Protein AF-A0A821I1P0-F1 (afdb_monomer_lite)

InterPro domains:
  IPR012937 Terminal nucleotidyltransferase [PF07984] (29-230)
  IPR012937 Terminal nucleotidyltransferase [PTHR12974] (12-230)
  IPR012937 Terminal nucleotidyltransferase [SM01153] (29-230)

Structure (mmCIF, N/CA/C/O backbone):
data_AF-A0A821I1P0-F1
#
_entry.id   AF-A0A821I1P0-F1
#
loop_
_atom_site.group_PDB
_atom_site.id
_atom_site.type_symbol
_atom_site.label_atom_id
_atom_site.label_alt_id
_atom_site.label_comp_id
_atom_site.label_asym_id
_atom_site.label_entity_id
_atom_site.label_seq_id
_atom_site.pdbx_PDB_ins_code
_atom_site.Cartn_x
_atom_site.Cartn_y
_atom_site.Cartn_z
_atom_site.occupancy
_atom_site.B_iso_or_equiv
_atom_site.auth_seq_id
_atom_site.auth_comp_id
_atom_site.auth_asym_id
_atom_site.auth_atom_id
_atom_site.pdbx_PDB_model_num
ATOM 1 N N . MET A 1 1 ? -4.557 2.131 -31.359 1.00 27.64 1 MET A N 1
ATOM 2 C CA . MET A 1 1 ? -4.931 3.009 -32.493 1.00 27.64 1 MET A CA 1
ATOM 3 C C . MET A 1 1 ? -6.337 2.607 -32.897 1.00 27.64 1 MET A C 1
ATOM 5 O O . MET A 1 1 ? -6.562 1.423 -33.028 1.00 27.64 1 MET A O 1
ATOM 9 N N . HIS A 1 2 ? -7.346 3.451 -33.007 1.00 29.16 2 HIS A N 1
ATOM 10 C CA . HIS A 1 2 ? -7.395 4.856 -33.375 1.00 29.16 2 HIS A CA 1
ATOM 11 C C . HIS A 1 2 ? -8.550 5.490 -32.576 1.00 29.16 2 HIS A C 1
ATOM 13 O O . HIS A 1 2 ? -9.516 4.813 -32.234 1.00 29.16 2 HIS A O 1
ATOM 19 N N . VAL A 1 3 ? -8.365 6.720 -32.102 1.00 30.22 3 VAL A N 1
ATOM 20 C CA . VAL A 1 3 ? -9.106 7.913 -32.550 1.00 30.22 3 VAL A CA 1
ATOM 21 C C . VAL A 1 3 ? -10.549 7.616 -32.941 1.00 30.22 3 VAL A C 1
ATOM 23 O O . VAL A 1 3 ? -10.807 6.940 -33.934 1.00 30.22 3 VAL A O 1
ATOM 26 N N . SER A 1 4 ? -11.485 8.256 -32.255 1.00 27.41 4 SER A N 1
ATOM 27 C CA . SER A 1 4 ? -12.737 8.618 -32.908 1.00 27.41 4 SER A CA 1
ATOM 28 C C . SER A 1 4 ? -13.051 10.079 -32.638 1.00 27.41 4 SER A C 1
ATOM 30 O O . SER A 1 4 ? -13.340 10.503 -31.524 1.00 27.41 4 SER A O 1
ATOM 32 N N . ASN A 1 5 ? -12.928 10.828 -33.729 1.00 26.11 5 ASN A N 1
ATOM 33 C CA . ASN A 1 5 ? -13.590 12.090 -33.971 1.00 26.11 5 ASN A CA 1
ATOM 34 C C . ASN A 1 5 ? -15.086 11.788 -34.139 1.00 26.11 5 ASN A C 1
ATOM 36 O O . ASN A 1 5 ? -15.443 10.817 -34.812 1.00 26.11 5 ASN A O 1
ATOM 40 N N . SER A 1 6 ? -15.949 12.587 -33.528 1.00 34.03 6 SER A N 1
ATOM 41 C CA . SER A 1 6 ? -17.394 12.473 -33.679 1.00 34.03 6 SER A CA 1
ATOM 42 C C . SER A 1 6 ? -17.884 13.418 -34.772 1.00 34.03 6 SER A C 1
ATOM 44 O O . SER A 1 6 ? -17.736 14.633 -34.676 1.00 34.03 6 SER A O 1
ATOM 46 N N . SER A 1 7 ? -18.555 12.866 -35.779 1.00 27.97 7 SER A N 1
ATOM 47 C CA . SER A 1 7 ? -19.621 13.581 -36.475 1.00 27.97 7 SER A CA 1
ATOM 48 C C . SER A 1 7 ? -20.661 12.605 -37.025 1.00 27.97 7 SER A C 1
ATOM 50 O O . SER A 1 7 ? -20.381 11.608 -37.681 1.00 27.97 7 SER A O 1
ATOM 52 N N . SER A 1 8 ? -21.881 12.917 -36.614 1.00 33.00 8 SER A N 1
ATOM 53 C CA . SER A 1 8 ? -23.174 12.269 -36.781 1.00 33.00 8 SER A CA 1
ATOM 54 C C . SER A 1 8 ? -23.736 12.308 -38.198 1.00 33.00 8 SER A C 1
ATOM 56 O O . SER A 1 8 ? -23.466 13.266 -38.917 1.00 33.00 8 SER A O 1
ATOM 58 N N . THR A 1 9 ? -24.632 11.356 -38.492 1.00 27.44 9 THR A N 1
ATOM 59 C CA . THR A 1 9 ? -25.944 11.438 -39.201 1.00 27.44 9 THR A CA 1
ATOM 60 C C . THR A 1 9 ? -26.193 10.092 -39.905 1.00 27.44 9 THR A C 1
ATOM 62 O O . THR A 1 9 ? -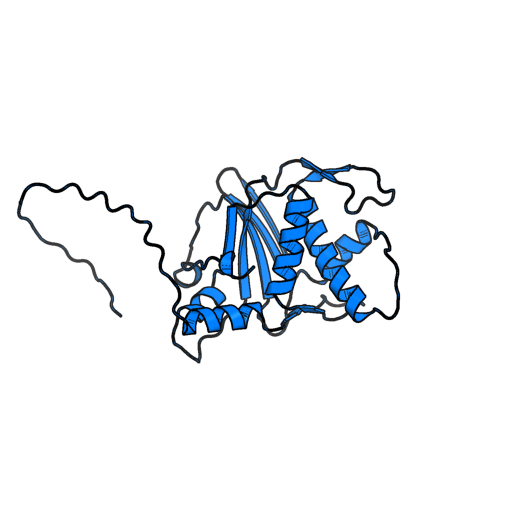25.248 9.488 -40.386 1.00 27.44 9 THR A O 1
ATOM 65 N N . SER A 1 10 ? -27.372 9.489 -40.043 1.00 28.25 10 SER A N 1
ATOM 66 C CA . SER A 1 10 ? -28.726 9.640 -39.510 1.00 28.25 10 SER A CA 1
ATOM 67 C C . SER A 1 10 ? -29.482 8.345 -39.866 1.00 28.25 10 SER A C 1
ATOM 69 O O . SER A 1 10 ? -29.233 7.766 -40.917 1.00 28.25 10 SER A O 1
ATOM 71 N N . THR A 1 11 ? -30.416 7.946 -38.995 1.00 31.50 11 THR A N 1
ATOM 72 C CA . THR A 1 11 ? -31.694 7.242 -39.270 1.00 31.50 11 THR A CA 1
ATOM 73 C C . THR A 1 11 ? -31.733 6.018 -40.203 1.00 31.50 11 THR A C 1
ATOM 75 O O . THR A 1 11 ? -31.639 6.163 -41.417 1.00 31.50 11 THR A O 1
ATOM 78 N N . ASN A 1 12 ? -32.106 4.845 -39.661 1.00 29.86 12 ASN A N 1
ATOM 79 C CA . ASN A 1 12 ? -33.409 4.213 -39.955 1.00 29.86 12 ASN A CA 1
ATOM 80 C C . ASN A 1 12 ? -33.685 2.938 -39.130 1.00 29.86 12 ASN A C 1
ATOM 82 O O . ASN A 1 12 ? -32.786 2.186 -38.768 1.00 29.86 12 ASN A O 1
ATOM 86 N N . ASN A 1 13 ? -34.973 2.758 -38.831 1.00 33.38 13 ASN A N 1
ATOM 87 C CA . ASN A 1 13 ? -35.599 1.787 -37.931 1.00 33.38 13 ASN A CA 1
ATOM 88 C C . ASN A 1 13 ? -35.464 0.324 -38.381 1.00 33.38 13 ASN A C 1
ATOM 90 O O . ASN A 1 13 ? -35.886 0.035 -39.495 1.00 33.38 13 ASN A O 1
ATOM 94 N N . ILE A 1 14 ? -35.080 -0.590 -37.473 1.00 29.44 14 ILE A N 1
ATOM 95 C CA . ILE A 1 14 ? -35.633 -1.958 -37.382 1.00 29.44 14 ILE A CA 1
ATOM 96 C C . ILE A 1 14 ? -35.720 -2.383 -35.905 1.00 29.44 14 ILE A C 1
ATOM 98 O O . ILE A 1 14 ? -34.827 -2.158 -35.093 1.00 29.44 14 ILE A O 1
ATOM 102 N N . THR A 1 15 ? -36.866 -2.969 -35.599 1.00 26.78 15 THR A N 1
ATOM 103 C CA . THR A 1 15 ? -37.416 -3.468 -34.344 1.00 26.78 15 THR A CA 1
ATOM 104 C C . THR A 1 15 ? -36.546 -4.510 -33.621 1.00 26.78 15 THR A C 1
ATOM 106 O O . THR A 1 15 ? -36.017 -5.429 -34.236 1.00 26.78 15 THR A O 1
ATOM 109 N N . THR A 1 16 ? -36.553 -4.421 -32.283 1.00 33.03 16 THR A N 1
ATOM 110 C CA . THR A 1 16 ? -36.402 -5.515 -31.295 1.00 33.03 16 THR A CA 1
ATOM 111 C C . THR A 1 16 ? -35.161 -6.413 -31.356 1.00 33.03 16 THR A C 1
ATOM 113 O O . THR A 1 16 ? -35.176 -7.452 -31.997 1.00 33.03 16 THR A O 1
ATOM 116 N N . THR A 1 17 ? -34.199 -6.123 -30.474 1.00 27.45 17 THR A N 1
ATOM 117 C CA . THR A 1 17 ? -33.854 -7.010 -29.341 1.00 27.45 17 THR A CA 1
ATOM 118 C C . THR A 1 17 ? -33.213 -6.164 -28.242 1.00 27.45 17 THR A C 1
ATOM 120 O O . THR A 1 17 ? -32.156 -5.571 -28.448 1.00 27.45 17 THR A O 1
ATOM 123 N N . ASN A 1 18 ? -33.865 -6.096 -27.079 1.00 36.25 18 ASN A N 1
ATOM 124 C CA . ASN A 1 18 ? -33.297 -5.546 -25.850 1.00 36.25 18 ASN A CA 1
ATOM 125 C C . ASN A 1 18 ? -32.091 -6.395 -25.429 1.00 36.25 18 ASN A C 1
ATOM 127 O O . ASN A 1 18 ? -32.252 -7.377 -24.710 1.00 36.25 18 ASN A O 1
ATOM 131 N N . ASN A 1 19 ? -30.889 -6.001 -25.838 1.00 32.88 19 ASN A N 1
ATOM 132 C CA . ASN A 1 19 ? -29.672 -6.451 -25.183 1.00 32.88 19 ASN A CA 1
ATOM 133 C C . ASN A 1 19 ? -29.239 -5.354 -24.215 1.00 32.88 19 ASN A C 1
ATOM 135 O O . ASN A 1 19 ? -28.594 -4.380 -24.595 1.00 32.88 19 ASN A O 1
ATOM 139 N N . ASN A 1 20 ? -29.626 -5.535 -22.951 1.00 35.78 20 ASN A N 1
ATOM 140 C CA . ASN A 1 20 ? -28.964 -4.923 -21.808 1.00 35.78 20 ASN A CA 1
ATOM 141 C C . ASN A 1 20 ? -27.473 -5.270 -21.890 1.00 35.78 20 ASN A C 1
ATOM 143 O O . ASN A 1 20 ? -27.052 -6.341 -21.450 1.00 35.78 20 ASN A O 1
ATOM 147 N N . ILE A 1 21 ? -26.670 -4.384 -22.479 1.00 39.66 21 ILE A N 1
ATOM 148 C CA . ILE A 1 21 ? -25.218 -4.485 -22.404 1.00 39.66 21 ILE A CA 1
ATOM 149 C C . ILE A 1 21 ? -24.851 -4.098 -20.972 1.00 39.66 21 ILE A C 1
ATOM 151 O O . ILE A 1 21 ? -24.674 -2.929 -20.635 1.00 39.66 21 ILE A O 1
ATOM 155 N N . ASN A 1 22 ? -24.794 -5.106 -20.104 1.00 37.81 22 ASN A N 1
ATOM 156 C CA . ASN A 1 22 ? -24.128 -5.010 -18.815 1.00 37.81 22 ASN A CA 1
ATOM 157 C C . ASN A 1 22 ? -22.653 -4.673 -19.086 1.00 37.81 22 ASN A C 1
ATOM 159 O O . ASN A 1 22 ? -21.840 -5.558 -19.347 1.00 37.81 22 ASN A O 1
ATOM 163 N N . ASN A 1 23 ? -22.325 -3.380 -19.052 1.00 44.72 23 ASN A N 1
ATOM 164 C CA . ASN A 1 23 ? -20.993 -2.812 -19.273 1.00 44.72 23 ASN A CA 1
ATOM 165 C C . ASN A 1 23 ? -20.036 -3.123 -18.109 1.00 44.72 23 ASN A C 1
ATOM 167 O O . ASN A 1 23 ? -19.563 -2.225 -17.419 1.00 44.72 23 ASN A O 1
ATOM 171 N N . ASN A 1 24 ? -19.754 -4.404 -17.876 1.00 53.41 24 ASN A N 1
ATOM 172 C CA . ASN A 1 24 ? -18.772 -4.855 -16.893 1.00 53.41 24 ASN A CA 1
ATOM 173 C C . ASN A 1 24 ? -17.872 -5.951 -17.487 1.00 53.41 24 ASN A C 1
ATOM 175 O O . ASN A 1 24 ? -17.640 -7.002 -16.887 1.00 53.41 24 ASN A O 1
ATOM 179 N N . THR A 1 25 ? -17.382 -5.729 -18.708 1.00 61.66 25 THR A N 1
ATOM 180 C CA . THR A 1 25 ? -16.405 -6.613 -19.351 1.00 61.66 25 THR A CA 1
ATOM 181 C C . THR A 1 25 ? -15.069 -6.525 -18.623 1.00 61.66 25 THR A C 1
ATOM 183 O O . THR A 1 25 ? -14.269 -5.619 -18.847 1.00 61.66 25 THR A O 1
ATOM 186 N N . LYS A 1 26 ? -14.833 -7.492 -17.734 1.00 76.25 26 LYS A N 1
ATOM 187 C CA . LYS A 1 26 ? -13.510 -7.780 -17.180 1.00 76.25 26 LYS A CA 1
ATOM 188 C C . LYS A 1 26 ? -12.603 -8.247 -18.320 1.00 76.25 26 LYS A C 1
ATOM 190 O O . LYS A 1 26 ? -12.960 -9.171 -19.046 1.00 76.25 26 LYS A O 1
ATOM 195 N N . VAL A 1 27 ? -11.443 -7.616 -18.460 1.00 86.81 27 VAL A N 1
ATOM 196 C CA . VAL A 1 27 ? -10.393 -8.034 -19.397 1.00 86.81 27 VAL A CA 1
ATOM 197 C C . VAL A 1 27 ? -9.315 -8.761 -18.603 1.00 86.81 27 VAL A C 1
ATOM 199 O O . VAL A 1 27 ? -8.930 -8.314 -17.522 1.00 86.81 27 VAL A O 1
ATOM 202 N N . TYR A 1 28 ? -8.858 -9.896 -19.121 1.00 93.31 28 TYR A N 1
ATOM 203 C CA . TYR A 1 28 ? -7.796 -10.686 -18.506 1.00 93.31 28 TYR A CA 1
ATOM 204 C C . TYR A 1 28 ? -6.440 -10.266 -19.065 1.00 93.31 28 TYR A C 1
ATOM 206 O O . TYR A 1 28 ? -6.319 -9.986 -20.258 1.00 93.31 28 TYR A O 1
ATOM 214 N N . LEU A 1 29 ? -5.425 -10.238 -18.201 1.00 96.06 29 LEU A N 1
ATOM 215 C CA . LEU A 1 29 ? -4.051 -10.009 -18.629 1.00 96.06 29 LEU A CA 1
ATOM 216 C C . LEU A 1 29 ? -3.550 -11.187 -19.468 1.00 96.06 29 LEU A C 1
ATOM 218 O O . LEU A 1 29 ? -3.850 -12.346 -19.172 1.00 96.06 29 LEU A O 1
ATOM 222 N N . THR A 1 30 ? -2.740 -10.896 -20.482 1.00 96.62 30 THR A N 1
ATOM 223 C CA . THR A 1 30 ? -1.958 -11.929 -21.175 1.00 96.62 30 THR A CA 1
ATOM 224 C C . THR A 1 30 ? -0.855 -12.475 -20.260 1.00 96.62 30 THR A C 1
ATOM 226 O O . THR A 1 30 ? -0.574 -11.910 -19.198 1.00 96.62 30 THR A O 1
ATOM 229 N N . CYS A 1 31 ? -0.182 -13.557 -20.665 1.00 96.31 31 CYS A N 1
ATOM 230 C CA . CYS A 1 31 ? 0.979 -14.069 -19.929 1.00 96.31 31 CYS A CA 1
ATOM 231 C C . CYS A 1 31 ? 2.072 -12.998 -19.779 1.00 96.31 31 CYS A C 1
ATOM 233 O O . CYS A 1 31 ? 2.523 -12.752 -18.668 1.00 96.31 31 CYS A O 1
ATOM 235 N N . GLU A 1 32 ? 2.409 -12.289 -20.861 1.00 96.38 32 GLU A N 1
ATOM 236 C CA . GLU A 1 32 ? 3.424 -11.225 -20.841 1.00 96.38 32 GLU A CA 1
ATOM 237 C C . GLU A 1 32 ? 3.053 -10.089 -19.874 1.00 96.38 32 GLU A C 1
ATOM 239 O O . GLU A 1 32 ? 3.876 -9.645 -19.074 1.00 96.38 32 GLU A O 1
ATOM 244 N N . GLN A 1 33 ? 1.795 -9.642 -19.895 1.00 97.19 33 GLN A N 1
ATOM 245 C CA . GLN A 1 33 ? 1.313 -8.613 -18.970 1.00 97.19 33 GLN A CA 1
ATOM 246 C C . GLN A 1 33 ? 1.314 -9.126 -17.522 1.00 97.19 33 GLN A C 1
ATOM 248 O O . GLN A 1 33 ? 1.672 -8.403 -16.594 1.00 97.19 33 GLN A O 1
ATOM 253 N N . THR A 1 34 ? 0.966 -10.396 -17.311 1.00 97.69 34 THR A N 1
ATOM 254 C CA . THR A 1 34 ? 1.040 -11.023 -15.986 1.00 97.69 34 THR A CA 1
ATOM 255 C C . THR A 1 34 ? 2.482 -11.065 -15.480 1.00 97.69 34 THR A C 1
ATOM 257 O O . THR A 1 34 ? 2.720 -10.788 -14.307 1.00 97.69 34 THR A O 1
ATOM 260 N N . ASP A 1 35 ? 3.455 -11.340 -16.345 1.00 96.88 35 ASP A N 1
ATOM 261 C CA . ASP A 1 35 ? 4.870 -11.360 -15.975 1.00 96.88 35 ASP A CA 1
ATOM 262 C C . ASP A 1 35 ? 5.411 -9.955 -15.682 1.00 96.88 35 ASP A C 1
ATOM 264 O O . ASP A 1 35 ? 6.138 -9.781 -14.702 1.00 96.88 35 ASP A O 1
ATOM 268 N N . LYS A 1 36 ? 4.979 -8.925 -16.426 1.00 97.44 36 LYS A N 1
ATOM 269 C CA . LYS A 1 36 ? 5.241 -7.515 -16.074 1.00 97.44 36 LYS A CA 1
ATOM 270 C C . LYS A 1 36 ? 4.678 -7.168 -14.695 1.00 97.44 36 LYS A C 1
ATOM 272 O O . LYS A 1 36 ? 5.369 -6.554 -13.887 1.00 97.44 36 LYS A O 1
ATOM 277 N N . LEU A 1 37 ? 3.452 -7.594 -14.392 1.00 98.19 37 LEU A N 1
ATOM 278 C CA . LEU A 1 37 ? 2.843 -7.365 -13.082 1.00 98.19 37 LEU A CA 1
ATOM 279 C C . LEU A 1 37 ? 3.608 -8.082 -11.961 1.00 98.19 37 LEU A C 1
ATOM 281 O O . LEU A 1 37 ? 3.879 -7.485 -10.919 1.00 98.19 37 LEU A O 1
ATOM 285 N N . ARG A 1 38 ? 4.001 -9.344 -12.178 1.00 98.12 38 ARG A N 1
ATOM 286 C CA . ARG A 1 38 ? 4.851 -10.085 -11.235 1.00 98.12 38 ARG A CA 1
ATOM 287 C C . ARG A 1 38 ? 6.183 -9.382 -11.024 1.00 98.12 38 ARG A C 1
ATOM 289 O O . ARG A 1 38 ? 6.585 -9.236 -9.879 1.00 98.12 38 ARG A O 1
ATOM 296 N N . HIS A 1 39 ? 6.813 -8.876 -12.084 1.00 96.69 39 HIS A N 1
ATOM 297 C CA . HIS A 1 39 ? 8.063 -8.125 -11.980 1.00 96.69 39 HIS A CA 1
ATOM 298 C C . HIS A 1 39 ? 7.939 -6.921 -11.036 1.00 96.69 39 HIS A C 1
ATOM 300 O O . HIS A 1 39 ? 8.806 -6.734 -10.188 1.00 96.69 39 HIS A O 1
ATOM 306 N N . ILE A 1 40 ? 6.854 -6.143 -11.127 1.00 97.56 40 ILE A N 1
ATOM 307 C CA . ILE A 1 40 ? 6.613 -5.008 -10.217 1.00 97.56 40 ILE A CA 1
ATOM 308 C C . ILE A 1 40 ? 6.475 -5.483 -8.766 1.00 97.56 40 ILE A C 1
ATOM 310 O O . ILE A 1 40 ? 7.025 -4.864 -7.860 1.00 97.56 40 ILE A O 1
ATOM 314 N N . LEU A 1 41 ? 5.734 -6.570 -8.538 1.00 98.44 41 LEU A N 1
ATOM 315 C CA . LEU A 1 41 ? 5.402 -7.045 -7.193 1.00 98.44 41 LEU A CA 1
ATOM 316 C C . LEU A 1 41 ? 6.539 -7.830 -6.517 1.00 98.44 41 LEU A C 1
ATOM 318 O O . LEU A 1 41 ? 6.629 -7.820 -5.291 1.00 98.44 41 LEU A O 1
ATOM 322 N N . ASP A 1 42 ? 7.381 -8.509 -7.297 1.00 98.19 42 ASP A N 1
ATOM 323 C CA . ASP A 1 42 ? 8.428 -9.419 -6.811 1.00 98.19 42 ASP A CA 1
ATOM 324 C C . ASP A 1 42 ? 9.819 -8.783 -6.785 1.00 98.19 42 ASP A C 1
ATOM 326 O O . ASP A 1 42 ? 10.733 -9.305 -6.145 1.00 98.19 42 ASP A O 1
ATOM 330 N N . ARG A 1 43 ? 10.003 -7.640 -7.452 1.00 96.44 43 ARG A N 1
ATOM 331 C CA . ARG A 1 43 ? 11.261 -6.901 -7.398 1.00 96.44 43 ARG A CA 1
ATOM 332 C C . ARG A 1 43 ? 11.378 -6.148 -6.076 1.00 96.44 43 ARG A C 1
ATOM 334 O O . ARG A 1 43 ? 10.543 -5.311 -5.747 1.00 96.44 43 ARG A O 1
ATOM 341 N N . SER A 1 44 ? 12.474 -6.391 -5.361 1.00 96.62 44 SER A N 1
ATOM 342 C CA . SER A 1 44 ? 12.826 -5.609 -4.177 1.00 96.62 44 SER A CA 1
ATOM 343 C C . SER A 1 44 ? 13.093 -4.145 -4.544 1.00 96.62 44 SER A C 1
ATOM 345 O O . SER A 1 44 ? 13.872 -3.863 -5.459 1.00 96.62 44 SER A O 1
ATOM 347 N N . ILE A 1 45 ? 12.489 -3.227 -3.792 1.00 96.75 45 ILE A N 1
ATOM 348 C CA . ILE A 1 45 ? 12.679 -1.778 -3.895 1.00 96.75 45 ILE A CA 1
ATOM 349 C C . ILE A 1 45 ? 13.219 -1.211 -2.572 1.00 96.75 45 ILE A C 1
ATOM 351 O O . ILE A 1 45 ? 12.829 -1.687 -1.502 1.00 96.75 45 ILE A O 1
ATOM 355 N N . PRO A 1 46 ? 14.118 -0.213 -2.611 1.00 97.19 46 PRO A N 1
ATOM 356 C CA . PRO A 1 46 ? 14.584 0.456 -1.406 1.00 97.19 46 PRO A CA 1
ATOM 357 C C . PRO A 1 46 ? 13.528 1.440 -0.886 1.00 97.19 46 PRO A C 1
ATOM 359 O O . PRO A 1 46 ? 13.104 2.337 -1.607 1.00 97.19 46 PRO A O 1
ATOM 362 N N . ILE A 1 47 ? 13.143 1.305 0.380 1.00 97.69 47 ILE A N 1
ATOM 363 C CA . ILE A 1 47 ? 12.373 2.296 1.128 1.00 97.69 47 ILE A CA 1
ATOM 364 C C . ILE A 1 47 ? 13.334 3.040 2.052 1.00 97.69 47 ILE A C 1
ATOM 366 O O . ILE A 1 47 ? 13.927 2.468 2.971 1.00 97.69 47 ILE A O 1
ATOM 370 N N . CYS A 1 48 ? 13.535 4.315 1.752 1.00 95.88 48 CYS A N 1
ATOM 371 C CA . CYS A 1 48 ? 14.539 5.166 2.361 1.00 95.88 48 CYS A CA 1
ATOM 372 C C . CYS A 1 48 ? 13.947 5.959 3.536 1.00 95.88 48 CYS A C 1
ATOM 374 O O . CYS A 1 48 ? 12.848 6.501 3.416 1.00 95.88 48 CYS A O 1
ATOM 376 N N . PRO A 1 49 ? 14.676 6.082 4.652 1.00 96.00 49 PRO A N 1
ATOM 377 C CA . PRO A 1 49 ? 14.304 6.975 5.738 1.00 96.00 49 PRO A CA 1
ATOM 378 C C . PRO A 1 49 ? 14.603 8.437 5.373 1.00 96.00 49 PRO A C 1
ATOM 380 O O . PRO A 1 49 ? 15.606 8.732 4.718 1.00 96.00 49 PRO A O 1
ATOM 383 N N . SER A 1 50 ? 13.771 9.359 5.854 1.00 93.38 50 SER A N 1
ATOM 384 C CA . SER A 1 50 ? 13.973 10.803 5.712 1.00 93.38 50 SER A CA 1
ATOM 385 C C . SER A 1 50 ? 15.148 11.291 6.577 1.00 93.38 50 SER A C 1
ATOM 387 O O . SER A 1 50 ? 15.179 10.994 7.774 1.00 93.38 50 SER A O 1
ATOM 389 N N . PRO A 1 51 ? 16.119 12.049 6.029 1.00 88.38 51 PRO A N 1
ATOM 390 C CA . PRO A 1 51 ? 17.202 12.634 6.816 1.00 88.38 51 PRO A CA 1
ATOM 391 C C . PRO A 1 51 ? 16.734 13.778 7.736 1.00 88.38 51 PRO A C 1
ATOM 393 O O . PRO A 1 51 ? 15.889 14.574 7.324 1.00 88.38 51 PRO A O 1
ATOM 396 N N . PRO A 1 52 ? 17.347 13.955 8.922 1.00 88.69 52 PRO A N 1
ATOM 397 C CA . PRO A 1 52 ? 18.309 13.059 9.561 1.00 88.69 52 PRO A CA 1
ATOM 398 C C . PRO A 1 52 ? 17.593 11.910 10.290 1.00 88.69 52 PRO A C 1
ATOM 400 O O . PRO A 1 52 ? 16.740 12.141 11.141 1.00 88.69 52 PRO A O 1
ATOM 403 N N . SER A 1 53 ? 17.981 10.666 10.008 1.00 88.25 53 SER A N 1
ATOM 404 C CA . SER A 1 53 ? 17.449 9.486 10.695 1.00 88.25 53 SER A CA 1
ATOM 405 C C . SER A 1 53 ? 18.538 8.438 10.908 1.00 88.25 53 SER A C 1
ATOM 407 O O . SER A 1 53 ? 19.454 8.307 10.099 1.00 88.25 53 SER A O 1
ATOM 409 N N . SER A 1 54 ? 18.443 7.701 12.016 1.00 87.12 54 SER A N 1
ATOM 410 C CA . SER A 1 54 ? 19.314 6.563 12.342 1.00 87.12 54 SER A CA 1
ATOM 411 C C . SER A 1 54 ? 18.745 5.218 11.876 1.00 87.12 54 SER A C 1
ATOM 413 O O . SER A 1 54 ? 19.363 4.171 12.088 1.00 87.12 54 SER A O 1
ATOM 415 N N . PHE A 1 55 ? 17.555 5.223 11.275 1.00 91.81 55 PHE A N 1
ATOM 416 C CA . PHE A 1 55 ? 16.962 4.032 10.686 1.00 91.81 55 PHE A CA 1
ATOM 417 C C . PHE A 1 55 ? 17.675 3.652 9.372 1.00 91.81 55 PHE A C 1
ATOM 419 O O . PHE A 1 55 ? 18.207 4.531 8.695 1.00 91.81 55 PHE A O 1
ATOM 426 N N . PRO A 1 56 ? 17.755 2.355 9.018 1.00 93.94 56 PRO A N 1
ATOM 427 C CA . PRO A 1 56 ? 18.396 1.911 7.779 1.00 93.94 56 PRO A CA 1
ATOM 428 C C . PRO A 1 56 ? 17.477 2.086 6.558 1.00 93.94 56 PRO A C 1
ATOM 430 O O . PRO A 1 56 ? 16.266 2.189 6.695 1.00 93.94 56 PRO A O 1
ATOM 433 N N . THR A 1 57 ? 18.026 2.031 5.344 1.00 95.25 57 THR A N 1
ATOM 434 C CA . THR A 1 57 ? 17.207 1.778 4.145 1.00 95.25 57 THR A CA 1
ATOM 435 C C . THR A 1 57 ? 16.681 0.344 4.176 1.00 95.25 57 THR A C 1
ATOM 437 O O . THR A 1 57 ? 17.449 -0.591 4.410 1.00 95.25 57 THR A O 1
ATOM 440 N N . LEU A 1 58 ? 15.387 0.160 3.915 1.00 96.19 58 LEU A N 1
ATOM 441 C CA . LEU A 1 58 ? 14.737 -1.151 3.884 1.00 96.19 58 LEU A CA 1
ATOM 442 C C . LEU A 1 58 ? 14.632 -1.661 2.453 1.00 96.19 58 LEU A C 1
ATOM 444 O O . LEU A 1 58 ? 14.187 -0.936 1.576 1.00 96.19 58 LEU A O 1
ATOM 448 N N . ASN A 1 59 ? 14.983 -2.921 2.215 1.00 95.81 59 ASN A N 1
ATOM 449 C CA . ASN A 1 59 ? 14.757 -3.568 0.925 1.00 95.81 59 ASN A CA 1
ATOM 450 C C . ASN A 1 59 ? 13.445 -4.350 0.989 1.00 95.81 59 ASN A C 1
ATOM 452 O O . ASN A 1 59 ? 13.385 -5.423 1.587 1.00 95.81 59 ASN A O 1
ATOM 456 N N . ILE A 1 60 ? 12.385 -3.782 0.416 1.00 96.44 60 ILE A N 1
ATOM 457 C CA . ILE A 1 60 ? 11.029 -4.318 0.507 1.00 96.44 60 ILE A CA 1
ATOM 458 C C . ILE A 1 60 ? 10.624 -4.950 -0.820 1.00 96.44 60 ILE A C 1
ATOM 460 O O . ILE A 1 60 ? 10.708 -4.323 -1.871 1.00 96.44 60 ILE A O 1
ATOM 464 N N . THR A 1 61 ? 10.117 -6.181 -0.764 1.00 97.94 61 THR A N 1
ATOM 465 C CA . THR A 1 61 ? 9.393 -6.793 -1.888 1.00 97.94 61 THR A CA 1
ATOM 466 C C . THR A 1 61 ? 7.908 -6.437 -1.770 1.00 97.94 61 THR A C 1
ATOM 468 O O . THR A 1 61 ? 7.281 -6.885 -0.801 1.00 97.94 61 THR A O 1
ATOM 471 N N . PRO A 1 62 ? 7.315 -5.669 -2.710 1.00 98.44 62 PRO A N 1
ATOM 472 C CA . PRO A 1 62 ? 5.939 -5.188 -2.584 1.00 98.44 62 PRO A CA 1
ATOM 473 C C . PRO A 1 62 ? 4.924 -6.298 -2.308 1.00 98.44 62 PRO A C 1
ATOM 475 O O . PRO A 1 62 ? 4.078 -6.136 -1.435 1.00 98.44 62 PRO A O 1
ATOM 478 N N . ARG A 1 63 ? 5.037 -7.461 -2.965 1.00 98.50 63 ARG A N 1
ATOM 479 C CA . ARG A 1 63 ? 4.138 -8.601 -2.728 1.00 98.50 63 ARG A CA 1
ATOM 480 C C . ARG A 1 63 ? 4.128 -9.043 -1.267 1.00 98.50 63 ARG A C 1
ATOM 482 O O . ARG A 1 63 ? 3.061 -9.207 -0.680 1.00 98.50 63 ARG A O 1
ATOM 489 N N . ASN A 1 64 ? 5.308 -9.253 -0.689 1.00 98.12 64 ASN A N 1
ATOM 490 C CA . ASN A 1 64 ? 5.443 -9.765 0.674 1.00 98.12 64 ASN A CA 1
ATOM 491 C C . ASN A 1 64 ? 4.959 -8.733 1.694 1.00 98.12 64 ASN A C 1
ATOM 493 O O . ASN A 1 64 ? 4.215 -9.075 2.611 1.00 98.12 64 ASN A O 1
ATOM 497 N N . PHE A 1 65 ? 5.302 -7.463 1.482 1.00 98.44 65 PHE A N 1
ATOM 498 C CA . PHE A 1 65 ? 4.853 -6.374 2.341 1.00 98.44 65 PHE A CA 1
ATOM 499 C C . PHE A 1 65 ? 3.337 -6.182 2.294 1.00 98.44 65 PHE A C 1
ATOM 501 O O . PHE A 1 65 ? 2.694 -6.087 3.337 1.00 98.44 65 PHE A O 1
ATOM 508 N N . LEU A 1 66 ? 2.741 -6.201 1.097 1.00 98.62 66 LEU A N 1
ATOM 509 C CA . LEU A 1 66 ? 1.290 -6.125 0.937 1.00 98.62 66 LEU A CA 1
ATOM 510 C C . LEU A 1 66 ? 0.599 -7.298 1.633 1.00 98.62 66 LEU A C 1
ATOM 512 O O . LEU A 1 66 ? -0.333 -7.067 2.391 1.00 98.62 66 LEU A O 1
ATOM 516 N N . ARG A 1 67 ? 1.078 -8.536 1.464 1.00 98.56 67 ARG A N 1
ATOM 517 C CA . ARG A 1 67 ? 0.539 -9.705 2.185 1.00 98.56 67 ARG A CA 1
ATOM 518 C C . ARG A 1 67 ? 0.565 -9.527 3.699 1.00 98.56 67 ARG A C 1
ATOM 520 O O . ARG A 1 67 ? -0.431 -9.807 4.360 1.00 98.56 67 ARG A O 1
ATOM 527 N N . GLN A 1 68 ? 1.677 -9.036 4.238 1.00 98.00 68 GLN A N 1
ATOM 528 C CA . GLN A 1 68 ? 1.837 -8.789 5.670 1.00 98.00 68 GLN A CA 1
ATOM 529 C C . GLN A 1 68 ? 0.855 -7.718 6.170 1.00 98.00 68 GLN A C 1
ATOM 531 O O . GLN A 1 68 ? 0.174 -7.925 7.174 1.00 98.00 68 GLN A O 1
ATOM 536 N N . VAL A 1 69 ? 0.724 -6.605 5.438 1.00 98.31 69 VAL A N 1
ATOM 537 C CA . VAL A 1 69 ? -0.255 -5.549 5.736 1.00 98.31 69 VAL A CA 1
ATOM 538 C C . VAL A 1 69 ? -1.682 -6.102 5.677 1.00 98.31 69 VAL A C 1
ATOM 540 O O . VAL A 1 69 ? -2.434 -5.921 6.628 1.00 98.31 69 VAL A O 1
ATOM 543 N N . LEU A 1 70 ? -2.053 -6.820 4.613 1.00 98.31 70 LEU A N 1
ATOM 544 C CA . LEU A 1 70 ? -3.388 -7.404 4.438 1.00 98.31 70 LEU A CA 1
ATOM 545 C C . LEU A 1 70 ? -3.743 -8.411 5.540 1.00 98.31 70 LEU A C 1
ATOM 547 O O . LEU A 1 70 ? -4.868 -8.392 6.042 1.00 98.31 70 LEU A O 1
ATOM 551 N N . CYS A 1 71 ? -2.792 -9.262 5.939 1.00 97.69 71 CYS A N 1
ATOM 552 C CA . CYS A 1 71 ? -2.974 -10.211 7.037 1.00 97.69 71 CYS A CA 1
ATOM 553 C C . CYS A 1 71 ? -3.328 -9.477 8.333 1.00 97.69 71 CYS A C 1
ATOM 555 O O . CYS A 1 71 ? -4.351 -9.763 8.952 1.00 97.69 71 CYS A O 1
ATOM 557 N N . LYS A 1 72 ? -2.544 -8.453 8.683 1.00 96.25 72 LYS A N 1
ATOM 558 C CA . LYS A 1 72 ? -2.779 -7.653 9.885 1.00 96.25 72 LYS A CA 1
ATOM 559 C C . LYS A 1 72 ? -4.073 -6.845 9.806 1.00 96.25 72 LYS A C 1
ATOM 561 O O . LYS A 1 72 ? -4.811 -6.805 10.779 1.00 96.25 72 LYS A O 1
ATOM 566 N N . LEU A 1 73 ? -4.417 -6.248 8.661 1.00 97.25 73 LEU A N 1
ATOM 567 C CA . LEU A 1 73 ? -5.710 -5.562 8.499 1.00 97.25 73 LEU A CA 1
ATOM 568 C C . LEU A 1 73 ? -6.877 -6.489 8.860 1.00 97.25 73 LEU A C 1
ATOM 570 O O . LEU A 1 73 ? -7.759 -6.098 9.624 1.00 97.25 73 LEU A O 1
ATOM 574 N N . LYS A 1 74 ? -6.830 -7.742 8.396 1.00 96.25 74 LYS A N 1
ATOM 575 C CA . LYS A 1 74 ? -7.824 -8.761 8.739 1.00 96.25 74 LYS A CA 1
ATOM 576 C C . LYS A 1 74 ? -7.819 -9.114 10.232 1.00 96.25 74 LYS A C 1
ATOM 578 O O . LYS A 1 74 ? -8.890 -9.217 10.822 1.00 96.25 74 LYS A O 1
ATOM 583 N N . GLU A 1 75 ? -6.648 -9.278 10.850 1.00 94.31 75 GLU A N 1
ATOM 584 C CA . GLU A 1 75 ? -6.521 -9.535 12.299 1.00 94.31 75 GLU A CA 1
ATOM 585 C C . GLU A 1 75 ? -7.168 -8.431 13.147 1.00 94.31 75 GLU A C 1
ATOM 587 O O . GLU A 1 75 ? -7.786 -8.716 14.172 1.00 94.31 75 GLU A O 1
ATOM 592 N N . TYR A 1 76 ? -7.088 -7.182 12.686 1.00 93.38 76 TYR A N 1
ATOM 593 C CA . TYR A 1 76 ? -7.708 -6.024 13.330 1.00 93.38 76 TYR A CA 1
ATOM 594 C C . TYR A 1 76 ? -9.111 -5.706 12.800 1.00 93.38 76 TYR A C 1
ATOM 596 O O . TYR A 1 76 ? -9.597 -4.605 13.013 1.00 93.38 76 TYR A O 1
ATOM 604 N N . SER A 1 77 ? -9.797 -6.657 12.151 1.00 95.06 77 SER A N 1
ATOM 605 C CA . SER A 1 77 ? -11.188 -6.490 11.685 1.00 95.06 77 SER A CA 1
ATOM 606 C C . SER A 1 77 ? -11.398 -5.277 10.760 1.00 95.06 77 SER A C 1
ATOM 608 O O . SER A 1 77 ? -12.438 -4.607 10.782 1.00 95.06 77 SER A O 1
ATOM 610 N N . ILE A 1 78 ? -10.393 -4.978 9.935 1.00 96.81 78 ILE A N 1
ATOM 611 C CA . ILE A 1 78 ? -10.479 -3.996 8.855 1.00 96.81 78 ILE A CA 1
ATOM 612 C C . ILE A 1 78 ? -10.767 -4.765 7.568 1.00 96.81 78 ILE A C 1
ATOM 614 O O . ILE A 1 78 ? -9.869 -5.304 6.918 1.00 96.81 78 ILE A O 1
ATOM 618 N N . ASP A 1 79 ? -12.050 -4.833 7.224 1.00 95.62 79 ASP A N 1
ATOM 619 C CA . ASP A 1 79 ? -12.542 -5.569 6.070 1.00 95.62 79 ASP A CA 1
ATOM 620 C C . ASP A 1 79 ? -12.217 -4.839 4.770 1.00 95.62 79 ASP A C 1
ATOM 622 O O . ASP A 1 79 ? -12.349 -3.615 4.657 1.00 95.62 79 ASP A O 1
ATOM 626 N N . LEU A 1 80 ? -11.859 -5.620 3.754 1.00 97.00 80 LEU A N 1
ATOM 627 C CA . LEU A 1 80 ? -11.506 -5.146 2.422 1.00 97.00 80 LEU A CA 1
ATOM 628 C C . LEU A 1 80 ? -12.519 -5.647 1.396 1.00 97.00 80 LEU A C 1
ATOM 630 O O . LEU A 1 80 ? -13.092 -6.725 1.543 1.00 97.00 80 LEU A O 1
ATOM 634 N N . THR A 1 81 ? -12.723 -4.872 0.336 1.00 96.44 81 THR A N 1
ATOM 635 C CA . THR A 1 81 ? -13.553 -5.269 -0.810 1.00 96.44 81 THR A CA 1
ATOM 636 C C . THR A 1 81 ? -12.731 -5.626 -2.038 1.00 96.44 81 THR A C 1
ATOM 638 O O . THR A 1 81 ? -13.175 -6.458 -2.820 1.00 96.44 81 THR A O 1
ATOM 641 N N . SER A 1 82 ? -11.571 -4.993 -2.241 1.00 96.31 82 SER A N 1
ATOM 642 C CA . SER A 1 82 ? -10.608 -5.386 -3.275 1.00 96.31 82 SER A CA 1
ATOM 643 C C . SER A 1 82 ? -9.252 -4.715 -3.073 1.00 96.31 82 SER A C 1
ATOM 645 O O . SER A 1 82 ? -9.150 -3.690 -2.397 1.00 96.31 82 SER A O 1
ATOM 647 N N . ILE A 1 83 ? -8.221 -5.263 -3.714 1.00 98.00 83 ILE A N 1
ATOM 648 C CA . ILE A 1 83 ? -6.895 -4.652 -3.817 1.00 98.00 83 ILE A CA 1
ATOM 649 C C . ILE A 1 83 ? -6.443 -4.605 -5.276 1.00 98.00 83 ILE A C 1
ATOM 651 O O . ILE A 1 83 ? -6.567 -5.580 -6.020 1.00 98.00 83 ILE A O 1
ATOM 655 N N . ARG A 1 84 ? -5.956 -3.443 -5.713 1.00 97.44 84 ARG A N 1
ATOM 656 C CA . ARG A 1 84 ? -5.668 -3.154 -7.120 1.00 97.44 84 ARG A CA 1
ATOM 657 C C . ARG A 1 84 ? -4.376 -2.365 -7.257 1.00 97.44 84 ARG A C 1
ATOM 659 O O . ARG A 1 84 ? -4.051 -1.576 -6.379 1.00 97.44 84 ARG A O 1
ATOM 666 N N . ILE A 1 85 ? -3.673 -2.540 -8.369 1.00 97.19 85 ILE A N 1
ATOM 667 C CA . ILE A 1 85 ? -2.608 -1.620 -8.788 1.00 97.19 85 ILE A CA 1
ATOM 668 C C . ILE A 1 85 ? -3.180 -0.614 -9.782 1.00 97.19 85 ILE A C 1
ATOM 670 O O . ILE A 1 85 ? -4.034 -0.979 -10.597 1.00 97.19 85 ILE A O 1
ATOM 674 N N . ASN A 1 86 ? -2.731 0.635 -9.698 1.00 94.12 86 ASN A N 1
ATOM 675 C CA . ASN A 1 86 ? -3.192 1.747 -10.520 1.00 94.12 86 ASN A CA 1
ATOM 676 C C . ASN A 1 86 ? -2.016 2.561 -11.104 1.00 94.12 86 ASN A C 1
ATOM 678 O O . ASN A 1 86 ? -0.849 2.182 -10.967 1.00 94.12 86 ASN A O 1
ATOM 682 N N . GLY A 1 87 ? -2.339 3.663 -11.783 1.00 92.56 87 GLY A N 1
ATOM 683 C CA . GLY A 1 87 ? -1.404 4.713 -12.167 1.00 92.56 87 GLY A CA 1
ATOM 684 C C . GLY A 1 87 ? -0.408 4.278 -13.238 1.00 92.56 87 GLY A C 1
ATOM 685 O O . GLY A 1 87 ? -0.675 3.416 -14.087 1.00 92.56 87 GLY A O 1
ATOM 686 N N . GLY A 1 88 ? 0.784 4.874 -13.191 1.00 93.50 88 GLY A N 1
ATOM 687 C CA . GLY A 1 88 ? 1.851 4.579 -14.146 1.00 93.50 88 GLY A CA 1
ATOM 688 C C . GLY A 1 88 ? 2.261 3.104 -14.133 1.00 93.50 88 GLY A C 1
ATOM 689 O O . GLY A 1 88 ? 2.516 2.533 -15.190 1.00 93.50 88 GLY A O 1
ATOM 690 N N . ALA A 1 89 ? 2.272 2.463 -12.961 1.00 95.12 89 ALA A N 1
ATOM 691 C CA . ALA A 1 89 ? 2.637 1.055 -12.835 1.00 95.12 89 ALA A CA 1
ATOM 692 C C . ALA A 1 89 ? 1.623 0.126 -13.526 1.00 95.12 89 ALA A C 1
ATOM 694 O O . ALA A 1 89 ? 2.020 -0.801 -14.232 1.00 95.12 89 ALA A O 1
ATOM 695 N N . ALA A 1 90 ? 0.320 0.400 -13.404 1.00 95.56 90 ALA A N 1
ATOM 696 C CA . ALA A 1 90 ? -0.698 -0.341 -14.151 1.00 95.56 90 ALA A CA 1
ATOM 697 C C . ALA A 1 90 ? -0.585 -0.101 -15.667 1.00 95.56 90 ALA A C 1
ATOM 699 O O . ALA A 1 90 ? -0.680 -1.045 -16.452 1.00 95.56 90 ALA A O 1
ATOM 700 N N . SER A 1 91 ? -0.310 1.137 -16.086 1.00 94.38 91 SER A N 1
ATOM 701 C CA . SER A 1 91 ? -0.076 1.462 -17.500 1.00 94.38 91 SER A CA 1
ATOM 702 C C . SER A 1 91 ? 1.140 0.721 -18.074 1.00 94.38 91 SER A C 1
ATOM 704 O O . SER A 1 91 ? 1.047 0.158 -19.164 1.00 94.38 91 SER A O 1
ATOM 706 N N . TYR A 1 92 ? 2.243 0.634 -17.324 1.00 94.69 92 TYR A N 1
ATOM 707 C CA . TYR A 1 92 ? 3.434 -0.136 -17.701 1.00 94.69 92 TYR A CA 1
ATOM 708 C C . TYR A 1 92 ? 3.116 -1.614 -17.961 1.00 94.69 92 TYR A C 1
ATOM 710 O O . TYR A 1 92 ? 3.628 -2.203 -18.911 1.00 94.69 92 TYR A O 1
ATOM 718 N N . VAL A 1 93 ? 2.245 -2.217 -17.143 1.00 95.88 93 VAL A N 1
ATOM 719 C CA . VAL A 1 93 ? 1.816 -3.608 -17.343 1.00 95.88 93 VAL A CA 1
ATOM 720 C C . VAL A 1 93 ? 1.093 -3.778 -18.676 1.00 95.88 93 VAL A C 1
ATOM 722 O O . VAL A 1 93 ? 1.321 -4.763 -19.374 1.00 95.88 93 VAL A O 1
ATOM 725 N N . LEU A 1 94 ? 0.213 -2.840 -19.024 1.00 94.00 94 LEU A N 1
ATOM 726 C CA . LEU A 1 94 ? -0.683 -2.978 -20.170 1.00 94.00 94 LEU A CA 1
ATOM 727 C C . LEU A 1 94 ? -0.034 -2.600 -21.503 1.00 94.00 94 LEU A C 1
ATOM 729 O O . LEU A 1 94 ? -0.399 -3.167 -22.535 1.00 94.00 94 LEU A O 1
ATOM 733 N N . VAL A 1 95 ? 0.902 -1.651 -21.494 1.00 90.94 95 VAL A N 1
ATOM 734 C CA . VAL A 1 95 ? 1.532 -1.122 -22.706 1.00 90.94 95 VAL A CA 1
ATOM 735 C C . VAL A 1 95 ? 2.729 -1.985 -23.119 1.00 90.94 95 VAL A C 1
ATOM 737 O O . VAL A 1 95 ? 3.528 -2.449 -22.302 1.00 90.94 95 VAL A O 1
ATOM 740 N N . ASN A 1 96 ? 2.868 -2.201 -24.427 1.00 88.31 96 ASN A N 1
ATOM 741 C CA . ASN A 1 96 ? 4.036 -2.851 -25.011 1.00 88.31 96 ASN A CA 1
ATOM 742 C C . ASN A 1 96 ? 5.057 -1.809 -25.495 1.00 88.31 96 ASN A C 1
ATOM 744 O O . ASN A 1 96 ? 5.272 -1.645 -26.693 1.00 88.31 96 ASN A O 1
ATOM 748 N N . ASP A 1 97 ? 5.625 -1.062 -24.550 1.00 89.94 97 ASP A N 1
ATOM 749 C CA . ASP A 1 97 ? 6.690 -0.089 -24.795 1.00 89.94 97 ASP A CA 1
ATOM 750 C C . ASP A 1 97 ? 7.804 -0.315 -23.771 1.00 89.94 97 ASP A C 1
ATOM 752 O O . ASP A 1 97 ? 7.609 -0.135 -22.568 1.00 89.94 97 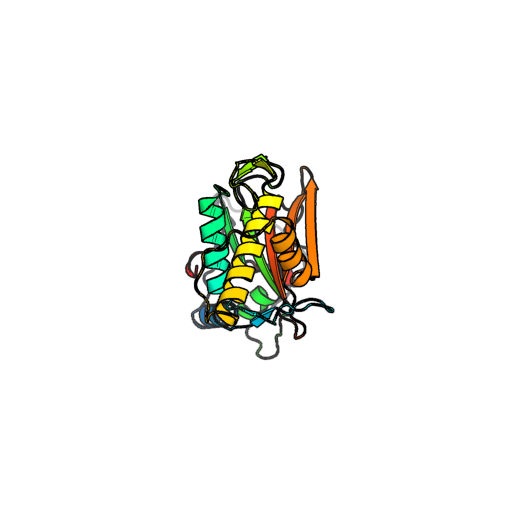ASP A O 1
ATOM 756 N N . SER A 1 98 ? 8.976 -0.726 -24.251 1.00 85.62 98 SER A N 1
ATOM 757 C CA . SER A 1 98 ? 10.149 -0.985 -23.414 1.00 85.62 98 SER A CA 1
ATOM 758 C C . SER A 1 98 ? 10.732 0.279 -22.779 1.00 85.62 98 SER A C 1
ATOM 760 O O . SER A 1 98 ? 11.489 0.174 -21.818 1.00 85.62 98 SER A O 1
ATOM 762 N N . ASN A 1 99 ? 10.401 1.461 -23.307 1.00 91.44 99 ASN A N 1
ATOM 763 C CA . ASN A 1 99 ? 10.859 2.749 -22.789 1.00 91.44 99 ASN A CA 1
ATOM 764 C C . ASN A 1 99 ? 9.882 3.353 -21.774 1.00 91.44 99 ASN A C 1
ATOM 766 O O . ASN A 1 99 ? 10.186 4.387 -21.174 1.00 91.44 99 ASN A O 1
ATOM 770 N N . PHE A 1 100 ? 8.710 2.740 -21.579 1.00 90.88 100 PHE A N 1
ATOM 771 C CA . PHE A 1 100 ? 7.746 3.227 -20.607 1.00 90.88 100 PHE A CA 1
ATOM 772 C C . PHE A 1 100 ? 8.295 3.039 -19.192 1.00 90.88 100 PHE A C 1
ATOM 774 O O . PHE A 1 100 ? 8.621 1.931 -18.766 1.00 90.88 100 PHE A O 1
ATOM 781 N N . VAL A 1 101 ? 8.346 4.133 -18.439 1.00 90.56 101 VAL A N 1
ATOM 782 C CA . VAL A 1 101 ? 8.766 4.146 -17.038 1.00 90.56 101 VAL A CA 1
ATOM 783 C C . VAL A 1 101 ? 7.618 4.620 -16.161 1.00 90.56 101 VAL A C 1
ATOM 785 O O . VAL A 1 101 ? 6.869 5.525 -16.526 1.00 90.56 101 VAL A O 1
ATOM 788 N N . TYR A 1 102 ? 7.492 4.026 -14.980 1.00 92.81 102 TYR A N 1
ATOM 789 C CA . TYR A 1 102 ? 6.548 4.463 -13.959 1.00 92.81 102 TYR A CA 1
ATOM 790 C C . TYR A 1 102 ? 7.301 5.053 -12.770 1.00 92.81 102 TYR A C 1
ATOM 792 O O . TYR A 1 102 ? 8.398 4.611 -12.424 1.00 92.81 102 TYR A O 1
ATOM 800 N N . ARG A 1 103 ? 6.710 6.082 -12.160 1.00 91.94 103 ARG A N 1
ATOM 801 C CA . ARG A 1 103 ? 7.315 6.795 -11.033 1.00 91.94 103 ARG A CA 1
ATOM 802 C C . ARG A 1 103 ? 6.932 6.203 -9.692 1.00 91.94 103 ARG A C 1
ATOM 804 O O . ARG A 1 103 ? 7.767 6.217 -8.808 1.00 91.94 103 ARG A O 1
ATOM 811 N N . ASP A 1 104 ? 5.718 5.700 -9.549 1.00 95.12 104 ASP A N 1
ATOM 812 C CA . ASP A 1 104 ? 5.172 5.245 -8.276 1.00 95.12 104 ASP A CA 1
ATOM 813 C C . ASP A 1 104 ? 4.468 3.896 -8.483 1.00 95.12 104 ASP A C 1
ATOM 815 O O . ASP A 1 104 ? 4.046 3.561 -9.595 1.00 95.12 104 ASP A O 1
ATOM 819 N N . ILE A 1 105 ? 4.416 3.089 -7.425 1.00 97.31 105 ILE A N 1
ATOM 820 C CA . ILE A 1 105 ? 3.662 1.836 -7.360 1.00 97.31 105 ILE A CA 1
ATOM 821 C C . ILE A 1 105 ? 2.396 2.133 -6.558 1.00 97.31 105 ILE A C 1
ATOM 823 O O . ILE A 1 105 ? 2.388 2.030 -5.331 1.00 97.31 105 ILE A O 1
ATOM 827 N N . ASP A 1 106 ? 1.339 2.524 -7.267 1.00 96.44 106 ASP A N 1
ATOM 828 C CA . ASP A 1 106 ? 0.069 2.936 -6.673 1.00 96.44 106 ASP A CA 1
ATOM 829 C C . ASP A 1 106 ? -0.810 1.726 -6.353 1.00 96.44 106 ASP A C 1
ATOM 831 O O . ASP A 1 106 ? -1.383 1.097 -7.247 1.00 96.44 106 ASP A O 1
ATOM 835 N N . ILE A 1 107 ? -0.951 1.407 -5.071 1.00 98.19 107 ILE A N 1
ATOM 836 C CA . ILE A 1 107 ? -1.808 0.329 -4.585 1.00 98.19 107 ILE A CA 1
ATOM 837 C C . ILE A 1 107 ? -3.097 0.926 -4.028 1.00 98.19 107 ILE A C 1
ATOM 839 O O . ILE A 1 107 ? -3.094 1.646 -3.032 1.00 98.19 107 ILE A O 1
ATOM 843 N N . LEU A 1 108 ? -4.221 0.588 -4.653 1.00 97.19 108 LEU A N 1
ATOM 844 C CA . LEU A 1 108 ? -5.554 0.903 -4.159 1.00 97.19 108 LEU A CA 1
ATOM 845 C C . LEU A 1 108 ? -6.074 -0.258 -3.315 1.00 97.19 108 LEU A C 1
ATOM 847 O O . LEU A 1 108 ? -6.285 -1.362 -3.817 1.00 97.19 108 LEU A O 1
ATOM 851 N N . ILE A 1 109 ? -6.317 0.008 -2.040 1.00 98.19 109 ILE A N 1
ATOM 852 C CA . ILE A 1 109 ? -6.883 -0.927 -1.073 1.00 98.19 109 ILE A CA 1
ATOM 853 C C . ILE A 1 109 ? -8.288 -0.429 -0.759 1.00 98.19 109 ILE A C 1
ATOM 855 O O . ILE A 1 109 ? -8.464 0.530 -0.010 1.00 98.19 109 ILE A O 1
ATOM 859 N N . HIS A 1 110 ? -9.298 -1.049 -1.359 1.00 97.50 110 HIS A N 1
ATOM 860 C CA . HIS A 1 110 ? -10.681 -0.680 -1.103 1.00 97.50 110 HIS A CA 1
ATOM 861 C C . HIS A 1 110 ? -11.137 -1.304 0.210 1.00 97.50 110 HIS A C 1
ATOM 863 O 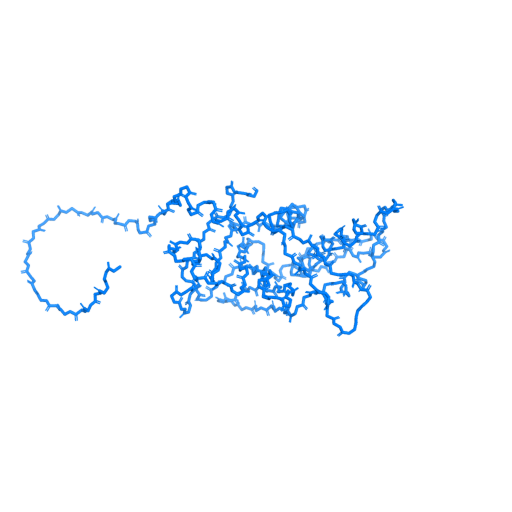O . HIS A 1 110 ? -11.208 -2.529 0.326 1.00 97.50 110 HIS A O 1
ATOM 869 N N . ILE A 1 111 ? -11.459 -0.467 1.187 1.00 97.00 111 ILE A N 1
ATOM 870 C CA . ILE A 1 111 ? -11.881 -0.889 2.520 1.00 97.00 111 ILE A CA 1
ATOM 871 C C . ILE A 1 111 ? -13.405 -0.819 2.632 1.00 97.00 111 ILE A C 1
ATOM 873 O O . ILE A 1 111 ? -14.048 0.049 2.044 1.00 97.00 111 ILE A O 1
ATOM 877 N N . LYS A 1 112 ? -13.989 -1.749 3.384 1.00 96.12 112 LYS A N 1
ATOM 878 C CA . LYS A 1 112 ? -15.399 -1.711 3.791 1.00 96.12 112 LYS A CA 1
ATOM 879 C C . LYS A 1 112 ? -15.561 -1.026 5.146 1.00 96.12 112 LYS A C 1
ATOM 881 O O . LYS A 1 112 ? -16.578 -0.387 5.391 1.00 96.12 112 LYS A O 1
ATOM 886 N N . THR A 1 113 ? -14.577 -1.185 6.026 1.00 95.75 113 THR A N 1
ATOM 887 C CA . THR A 1 113 ? -14.569 -0.564 7.350 1.00 95.75 113 THR A CA 1
ATOM 888 C C . THR A 1 113 ? -14.245 0.936 7.222 1.00 95.75 113 THR A C 1
ATOM 890 O O . THR A 1 113 ? -13.156 1.252 6.743 1.00 95.75 113 THR A O 1
ATOM 893 N N . PRO A 1 114 ? -15.128 1.864 7.650 1.00 95.25 114 PRO A N 1
ATOM 894 C CA . PRO A 1 114 ? -14.918 3.306 7.483 1.00 95.25 114 PRO A CA 1
ATOM 895 C C . PRO A 1 114 ? -13.655 3.829 8.167 1.00 95.25 114 PRO A C 1
ATOM 897 O O . PRO A 1 114 ? -13.388 3.480 9.322 1.00 95.25 114 PRO A O 1
ATOM 900 N N . LEU A 1 115 ? -12.924 4.741 7.514 1.00 96.12 115 LEU A N 1
ATOM 901 C CA . LEU A 1 115 ? -11.667 5.303 8.045 1.00 96.12 115 LEU A CA 1
ATOM 902 C C . LEU A 1 115 ? -11.847 6.093 9.349 1.00 96.12 115 LEU A C 1
ATOM 904 O O . LEU A 1 115 ? -10.885 6.284 10.096 1.00 96.12 115 LEU A O 1
ATOM 908 N N . SER A 1 116 ? -13.043 6.628 9.585 1.00 94.00 116 SER A N 1
ATOM 909 C CA . SER A 1 116 ? -13.401 7.380 10.791 1.00 94.00 116 SER A CA 1
ATOM 910 C C . SER A 1 116 ? -13.976 6.507 11.905 1.00 94.00 116 SER A C 1
ATOM 912 O O . SER A 1 116 ? -14.116 6.998 13.021 1.00 94.00 116 SER A O 1
ATOM 914 N N . SER A 1 117 ? -14.318 5.243 11.624 1.00 94.44 117 SER A N 1
ATOM 915 C CA . SER A 1 117 ? -14.902 4.364 12.639 1.00 94.44 117 SER A CA 1
ATOM 916 C C . SER A 1 117 ? -13.888 4.058 13.735 1.00 94.44 117 SER A C 1
ATOM 918 O O . SER A 1 117 ? -12.704 3.866 13.462 1.00 94.44 117 SER A O 1
ATOM 920 N N . GLU A 1 118 ? -14.352 4.038 14.979 1.00 94.94 118 GLU A N 1
ATOM 921 C CA . GLU A 1 118 ? -13.514 3.745 16.133 1.00 94.94 118 GLU A CA 1
ATOM 922 C C . GLU A 1 118 ? -13.526 2.250 16.455 1.00 94.94 118 GLU A C 1
ATOM 924 O O . GLU A 1 118 ? -14.581 1.612 16.476 1.00 94.94 118 GLU A O 1
ATOM 929 N N . GLN A 1 119 ? -12.353 1.688 16.744 1.00 93.25 119 GLN A N 1
ATOM 930 C CA . GLN A 1 119 ? -12.217 0.298 17.169 1.00 93.25 119 GLN A CA 1
ATOM 931 C C . GLN A 1 119 ? -11.289 0.178 18.372 1.00 93.25 119 GLN A C 1
ATOM 933 O O . GLN A 1 119 ? -10.345 0.952 18.547 1.00 93.25 119 GLN A O 1
ATOM 938 N N . LYS A 1 120 ? -11.574 -0.808 19.228 1.00 91.06 120 LYS A N 1
ATOM 939 C CA . LYS A 1 120 ? -10.692 -1.140 20.345 1.00 91.06 120 LYS A CA 1
ATOM 940 C C . LYS A 1 120 ? -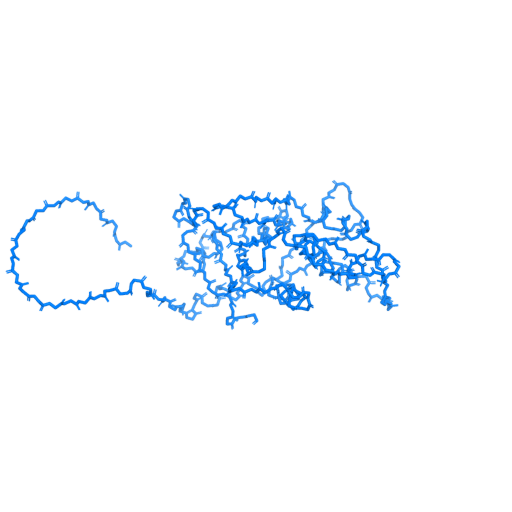9.487 -1.901 19.819 1.00 91.06 120 LYS A C 1
ATOM 942 O O . LYS A 1 120 ? -9.647 -2.928 19.166 1.00 91.06 120 LYS A O 1
ATOM 947 N N . THR A 1 121 ? -8.293 -1.454 20.176 1.00 87.75 121 THR A N 1
ATOM 948 C CA . THR A 1 121 ? -7.055 -2.156 19.851 1.00 87.75 121 THR A CA 1
ATOM 949 C C . THR A 1 121 ? -6.069 -2.102 21.008 1.00 87.75 121 THR A C 1
ATOM 951 O O . THR A 1 121 ? -6.124 -1.217 21.858 1.00 87.75 121 THR A O 1
ATOM 954 N N . LYS A 1 122 ? -5.171 -3.085 21.048 1.00 85.94 122 LYS A N 1
ATOM 955 C CA . LYS A 1 122 ? -3.989 -3.087 21.919 1.00 85.94 122 LYS A CA 1
ATOM 956 C C . LYS A 1 122 ? -2.714 -2.724 21.161 1.00 85.94 122 LYS A C 1
ATOM 958 O O . LYS A 1 122 ? -1.667 -2.568 21.788 1.00 85.94 122 LYS A O 1
ATOM 963 N N . LEU A 1 123 ? -2.785 -2.600 19.829 1.00 79.31 123 LEU A N 1
ATOM 964 C CA . LEU A 1 123 ? -1.681 -2.099 19.015 1.00 79.31 123 LEU A CA 1
ATOM 965 C C . LEU A 1 123 ? -1.168 -0.818 19.646 1.00 79.31 123 LEU A C 1
ATOM 967 O O . LEU A 1 123 ? -1.965 0.071 19.877 1.00 79.31 123 LEU A O 1
ATOM 971 N N . PHE A 1 124 ? 0.138 -0.729 19.909 1.00 72.19 124 PHE A N 1
ATOM 972 C CA . PHE A 1 124 ? 0.793 0.498 20.368 1.00 72.19 124 PHE A CA 1
ATOM 973 C C . PHE A 1 124 ? 0.426 0.895 21.808 1.00 72.19 124 PHE A C 1
ATOM 975 O O . PHE A 1 124 ? 0.883 1.925 22.306 1.00 72.19 124 PHE A O 1
ATOM 982 N N . SER A 1 125 ? -0.334 0.052 22.512 1.00 76.94 125 SER A N 1
ATOM 983 C CA . SER A 1 125 ? -0.586 0.201 23.938 1.00 76.94 125 SER A CA 1
ATOM 984 C C . SER A 1 125 ? 0.691 -0.087 24.724 1.00 76.94 125 SER A C 1
ATOM 986 O O . SER A 1 125 ? 1.246 -1.183 24.633 1.00 76.94 125 SER A O 1
ATOM 988 N N . SER A 1 126 ? 1.175 0.888 25.496 1.00 72.31 126 SER A N 1
ATOM 989 C CA . SER A 1 126 ? 2.409 0.759 26.289 1.00 72.31 126 SER A CA 1
ATOM 990 C C . SER A 1 126 ? 2.268 -0.193 27.478 1.00 72.31 126 SER A C 1
ATOM 992 O O . SER A 1 126 ? 3.266 -0.716 27.964 1.00 72.31 126 SER A O 1
ATOM 994 N N . ASN A 1 127 ? 1.041 -0.422 27.940 1.00 79.06 127 ASN A N 1
ATOM 995 C CA . ASN A 1 127 ? 0.696 -1.282 29.071 1.00 79.06 127 ASN A CA 1
ATOM 996 C C . ASN A 1 127 ? -0.157 -2.494 28.654 1.00 79.06 127 ASN A C 1
ATOM 998 O O . ASN A 1 127 ? -0.670 -3.198 29.517 1.00 79.06 127 ASN A O 1
ATOM 1002 N N . ASN A 1 128 ? -0.309 -2.740 27.347 1.00 78.88 128 ASN A N 1
ATOM 1003 C CA . ASN A 1 128 ? -1.152 -3.800 26.783 1.00 78.88 128 ASN A CA 1
ATOM 1004 C C . ASN A 1 128 ? -2.658 -3.681 27.120 1.00 78.88 128 ASN A C 1
ATOM 1006 O O . ASN A 1 128 ? -3.425 -4.634 26.916 1.00 78.88 128 ASN A O 1
ATOM 1010 N N . GLU A 1 129 ? -3.093 -2.508 27.591 1.00 84.88 129 GLU A N 1
ATOM 1011 C CA . GLU A 1 129 ? -4.503 -2.189 27.794 1.00 84.88 129 GLU A CA 1
ATOM 1012 C C . GLU A 1 129 ? -5.165 -1.778 26.474 1.00 84.88 129 GLU A C 1
ATOM 1014 O O . GLU A 1 129 ? -4.572 -1.013 25.704 1.00 84.88 129 GLU A O 1
ATOM 1019 N N . PRO A 1 130 ? -6.384 -2.261 26.177 1.00 86.62 130 PRO A N 1
ATOM 1020 C CA . PRO A 1 130 ? -7.121 -1.816 25.005 1.00 86.62 130 PRO A CA 1
ATOM 1021 C C . PRO A 1 130 ? -7.453 -0.324 25.092 1.00 86.62 130 PRO A C 1
ATOM 1023 O O . PRO A 1 130 ? -7.949 0.145 26.115 1.00 86.62 130 PRO A O 1
ATOM 1026 N N . TYR A 1 131 ? -7.288 0.396 23.990 1.00 86.12 131 TYR A N 1
ATOM 1027 C CA . TYR A 1 131 ? -7.789 1.759 23.833 1.00 86.12 131 TYR A CA 1
ATOM 1028 C C . TYR A 1 131 ? -8.583 1.892 22.535 1.00 86.12 131 TYR A C 1
ATOM 1030 O O . TYR A 1 131 ? -8.547 1.013 21.673 1.00 86.12 131 TYR A O 1
ATOM 1038 N N . LEU A 1 132 ? -9.352 2.973 22.435 1.00 91.25 132 LEU A N 1
ATOM 1039 C CA . LEU A 1 132 ? -10.207 3.273 21.295 1.00 91.25 132 LEU A CA 1
ATOM 1040 C C . LEU A 1 132 ? -9.491 4.262 20.370 1.00 91.25 132 LEU A C 1
ATOM 1042 O O . LEU A 1 132 ? -8.987 5.282 20.841 1.00 91.25 132 LEU A O 1
ATOM 1046 N N . CYS A 1 133 ? -9.430 3.969 19.075 1.00 91.44 133 CYS A N 1
ATOM 1047 C CA . CYS A 1 133 ? -8.940 4.911 18.070 1.00 91.44 133 CYS A CA 1
ATOM 1048 C C . CYS A 1 133 ? -9.582 4.657 16.706 1.00 91.44 133 CYS A C 1
ATOM 1050 O O . CYS A 1 133 ? -10.170 3.598 16.468 1.00 91.44 133 CYS A O 1
ATOM 1052 N N . ASP A 1 134 ? -9.483 5.644 15.815 1.00 94.88 134 ASP A N 1
ATOM 1053 C CA . ASP A 1 134 ? -10.041 5.545 14.474 1.00 94.88 134 ASP A CA 1
ATOM 1054 C C . ASP A 1 134 ? -9.263 4.549 13.598 1.00 94.88 134 ASP A C 1
ATOM 1056 O O . ASP A 1 134 ? -8.046 4.381 13.730 1.00 94.88 134 ASP A O 1
ATOM 1060 N N . VAL A 1 135 ? -9.959 3.909 12.658 1.00 96.12 135 VAL A N 1
ATOM 1061 C CA . VAL A 1 135 ? -9.392 2.900 11.749 1.00 96.12 135 VAL A CA 1
ATOM 1062 C C . VAL A 1 135 ? -8.172 3.410 10.993 1.00 96.12 135 VAL A C 1
ATOM 1064 O O . VAL A 1 135 ? -7.225 2.650 10.806 1.00 96.12 135 VAL A O 1
ATOM 1067 N N . TRP A 1 136 ? -8.119 4.689 10.602 1.00 96.56 136 TRP A N 1
ATOM 1068 C CA . TRP A 1 136 ? -6.910 5.213 9.959 1.00 96.56 136 TRP A CA 1
ATOM 1069 C C . TRP A 1 136 ? -5.685 5.156 10.875 1.00 96.56 136 TRP A C 1
ATOM 1071 O O . TRP A 1 136 ? -4.589 4.793 10.438 1.00 96.56 136 TRP A O 1
ATOM 1081 N N . THR A 1 137 ? -5.859 5.465 12.157 1.00 94.44 137 THR A N 1
ATOM 1082 C CA . THR A 1 137 ? -4.792 5.322 13.147 1.00 94.44 137 THR A CA 1
ATOM 1083 C C . THR A 1 137 ? -4.349 3.866 13.267 1.00 94.44 137 THR A C 1
ATOM 1085 O O . THR A 1 137 ? -3.146 3.607 13.252 1.00 94.44 137 THR A O 1
ATOM 1088 N N . ILE A 1 138 ? -5.282 2.911 13.269 1.00 95.25 138 ILE A N 1
ATOM 1089 C CA . ILE A 1 138 ? -4.974 1.470 13.283 1.00 95.25 138 ILE A CA 1
ATOM 1090 C C . ILE A 1 138 ? -4.217 1.040 12.015 1.00 95.25 138 ILE A C 1
ATOM 1092 O O . ILE A 1 138 ? -3.245 0.293 12.099 1.00 95.25 138 ILE A O 1
ATOM 1096 N N . ILE A 1 139 ? -4.587 1.550 10.840 1.00 96.81 139 ILE A N 1
ATOM 1097 C CA . ILE A 1 139 ? -3.894 1.253 9.577 1.00 96.81 139 ILE A CA 1
ATOM 1098 C C . ILE A 1 139 ? -2.451 1.766 9.604 1.00 96.81 139 ILE A C 1
ATOM 1100 O O . ILE A 1 139 ? -1.527 1.010 9.301 1.00 96.81 139 I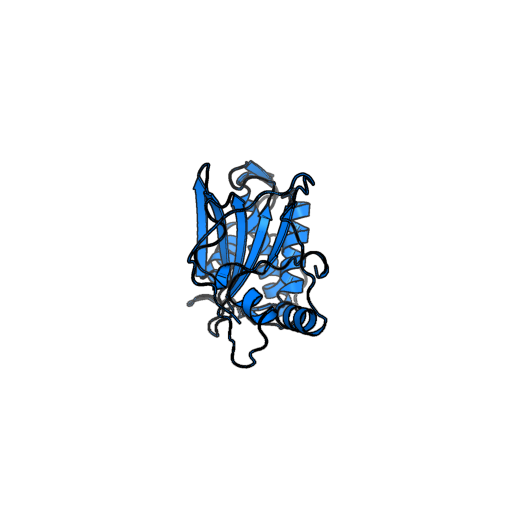LE A O 1
ATOM 1104 N N . LYS A 1 140 ? -2.233 3.025 10.010 1.00 95.94 140 LYS A N 1
ATOM 1105 C CA . LYS A 1 140 ? -0.880 3.580 10.207 1.00 95.94 140 LYS A CA 1
ATOM 1106 C C . LYS A 1 140 ? -0.068 2.702 11.154 1.00 95.94 140 LYS A C 1
ATOM 1108 O O . LYS A 1 140 ? 1.109 2.433 10.910 1.00 95.94 140 LYS A O 1
ATOM 1113 N N . CYS A 1 141 ? -0.725 2.228 12.207 1.00 92.62 141 CYS A N 1
ATOM 1114 C CA . CYS A 1 141 ? -0.121 1.351 13.186 1.00 92.62 141 CYS A CA 1
ATOM 1115 C C . CYS A 1 141 ? 0.336 0.019 12.563 1.00 92.62 141 CYS A C 1
ATOM 1117 O O . CYS A 1 141 ? 1.477 -0.413 12.734 1.00 92.62 141 CYS A O 1
ATOM 1119 N N . ILE A 1 142 ? -0.531 -0.603 11.769 1.00 95.25 142 ILE A N 1
ATOM 1120 C CA . ILE A 1 142 ? -0.230 -1.838 11.044 1.00 95.25 142 ILE A CA 1
ATOM 1121 C C . ILE A 1 142 ? 0.949 -1.639 10.088 1.00 95.25 142 ILE A C 1
ATOM 1123 O O . ILE A 1 142 ? 1.919 -2.391 10.173 1.00 95.25 142 ILE A O 1
ATOM 1127 N N . VAL A 1 143 ? 0.914 -0.608 9.238 1.00 97.00 143 VAL A N 1
ATOM 1128 C CA . VAL A 1 143 ? 1.989 -0.329 8.270 1.00 97.00 143 VAL A CA 1
ATOM 1129 C C . VAL A 1 143 ? 3.324 -0.103 8.983 1.00 97.00 143 VAL A C 1
ATOM 1131 O O . VAL A 1 143 ? 4.331 -0.694 8.599 1.00 97.00 143 VAL A O 1
ATOM 1134 N N . SER A 1 144 ? 3.328 0.681 10.062 1.00 95.06 144 SER A N 1
ATOM 1135 C CA . SER A 1 144 ? 4.523 0.898 10.882 1.00 95.06 144 SER A CA 1
ATOM 1136 C C . SER A 1 144 ? 5.075 -0.403 11.474 1.00 95.06 144 SER A C 1
ATOM 1138 O O . SER A 1 144 ? 6.278 -0.650 11.406 1.00 95.06 144 SER A O 1
ATOM 1140 N N . SER A 1 145 ? 4.206 -1.282 11.983 1.00 91.88 145 SER A N 1
ATOM 1141 C CA . SER A 1 145 ? 4.640 -2.582 12.509 1.00 91.88 145 SER A CA 1
ATOM 1142 C C . SER A 1 145 ? 5.281 -3.467 11.430 1.00 91.88 145 SER A C 1
ATOM 1144 O O . SER A 1 145 ? 6.280 -4.125 11.698 1.00 91.88 145 SER A O 1
ATOM 1146 N N . CYS A 1 146 ? 4.766 -3.447 10.195 1.00 95.00 146 CYS A N 1
ATOM 1147 C CA . CYS A 1 146 ? 5.357 -4.169 9.064 1.00 95.00 146 CYS A CA 1
ATOM 1148 C C . CYS A 1 146 ? 6.745 -3.623 8.693 1.00 95.00 146 CYS A C 1
ATOM 1150 O O . CYS A 1 146 ? 7.674 -4.396 8.464 1.00 95.00 146 CYS A O 1
ATOM 1152 N N . LEU A 1 147 ? 6.907 -2.294 8.669 1.00 95.31 147 LEU A N 1
ATOM 1153 C CA . LEU A 1 147 ? 8.209 -1.652 8.442 1.00 95.31 147 LEU A CA 1
ATOM 1154 C C . LEU A 1 147 ? 9.209 -2.024 9.538 1.00 95.31 147 LEU A C 1
ATOM 1156 O O . LEU A 1 147 ? 10.373 -2.301 9.255 1.00 95.31 147 LEU A O 1
ATOM 1160 N N . LEU A 1 148 ? 8.754 -2.055 10.788 1.00 91.06 148 LEU A N 1
ATOM 1161 C CA . LEU A 1 148 ? 9.603 -2.387 11.919 1.00 91.06 148 LEU A CA 1
ATOM 1162 C C . LEU A 1 148 ? 10.088 -3.837 11.882 1.00 91.06 148 LEU A C 1
ATOM 1164 O O . LEU A 1 148 ? 11.257 -4.067 12.167 1.00 91.06 148 LEU A O 1
ATOM 1168 N N . GLU A 1 149 ? 9.247 -4.780 11.459 1.00 90.19 149 GLU A N 1
ATOM 1169 C CA . GLU A 1 149 ? 9.665 -6.173 11.243 1.00 90.19 149 GLU A CA 1
ATOM 1170 C C . GLU A 1 149 ? 10.805 -6.270 10.211 1.00 90.19 149 GLU A C 1
ATOM 1172 O O . GLU A 1 149 ? 11.780 -6.987 10.425 1.00 90.19 149 GLU A O 1
ATOM 1177 N N . HIS A 1 150 ? 10.781 -5.444 9.158 1.00 90.06 150 HIS A N 1
ATOM 1178 C CA . HIS A 1 150 ? 11.889 -5.375 8.197 1.00 90.06 150 HIS A CA 1
ATOM 1179 C C . HIS A 1 150 ? 13.150 -4.727 8.800 1.00 90.06 150 HIS A C 1
ATOM 1181 O O . HIS A 1 150 ? 14.268 -5.135 8.489 1.00 90.06 150 HIS A O 1
ATOM 1187 N N . ILE A 1 151 ? 13.006 -3.730 9.682 1.00 86.94 151 ILE A N 1
ATOM 1188 C CA . ILE A 1 151 ? 14.144 -3.147 10.417 1.00 86.94 151 ILE A CA 1
ATOM 1189 C C . ILE A 1 151 ? 14.769 -4.191 11.344 1.00 86.94 151 ILE A C 1
ATOM 1191 O O . ILE A 1 151 ? 15.996 -4.258 11.447 1.00 86.94 151 ILE A O 1
ATOM 1195 N N . THR A 1 152 ? 13.946 -4.966 12.055 1.00 81.62 152 THR A N 1
ATOM 1196 C CA . THR A 1 152 ? 14.439 -6.000 12.961 1.00 81.62 152 THR A CA 1
ATOM 1197 C C . THR A 1 152 ? 15.127 -7.102 12.191 1.00 81.62 152 THR A C 1
ATOM 1199 O O . THR A 1 152 ? 16.207 -7.474 12.616 1.00 81.62 152 THR A O 1
ATOM 1202 N N . ASP A 1 153 ? 14.613 -7.527 11.036 1.00 75.00 153 ASP A N 1
ATOM 1203 C CA . ASP A 1 153 ? 15.279 -8.520 10.185 1.00 75.00 153 ASP A CA 1
ATOM 1204 C C . ASP A 1 153 ? 16.661 -8.038 9.717 1.00 75.00 153 ASP A C 1
ATOM 1206 O O . ASP A 1 153 ? 17.632 -8.791 9.765 1.00 75.00 153 ASP A O 1
ATOM 1210 N N . VAL A 1 154 ? 16.800 -6.751 9.372 1.00 66.19 154 VAL A N 1
ATOM 1211 C CA . VAL A 1 154 ? 18.110 -6.140 9.064 1.00 66.19 154 VAL A CA 1
ATOM 1212 C C . VAL A 1 154 ? 19.047 -6.145 10.281 1.00 66.19 154 VAL A C 1
ATOM 1214 O O . VAL A 1 154 ? 20.265 -6.237 10.129 1.00 66.19 154 VAL A O 1
ATOM 1217 N N . LYS A 1 155 ? 18.501 -6.040 11.497 1.00 67.31 155 LYS A N 1
ATOM 1218 C CA . LYS A 1 155 ? 19.253 -6.008 12.764 1.00 67.31 155 LYS A CA 1
ATOM 1219 C C . LYS A 1 155 ? 19.366 -7.379 13.449 1.00 67.31 155 LYS A C 1
ATOM 1221 O O . LYS A 1 155 ? 20.035 -7.473 14.481 1.00 67.31 155 LYS A O 1
ATOM 1226 N N . ALA A 1 156 ? 18.730 -8.426 12.920 1.00 60.81 156 ALA A N 1
ATOM 1227 C CA . ALA A 1 156 ? 18.466 -9.683 13.615 1.00 60.81 156 ALA A CA 1
ATOM 1228 C C . ALA A 1 156 ? 19.698 -10.591 13.660 1.00 60.81 156 ALA A C 1
ATOM 1230 O O . ALA A 1 156 ? 19.791 -11.619 13.001 1.00 60.81 156 ALA A O 1
ATOM 1231 N N . ASN A 1 157 ? 20.601 -10.217 14.562 1.00 47.66 157 ASN A N 1
ATOM 1232 C CA . ASN A 1 157 ? 21.265 -11.141 15.473 1.00 47.66 157 ASN A CA 1
ATOM 1233 C C . ASN A 1 157 ? 20.651 -11.082 16.889 1.00 47.66 157 ASN A C 1
ATOM 1235 O O . ASN A 1 157 ? 21.292 -11.518 17.841 1.00 47.66 157 ASN A O 1
ATOM 1239 N N . GLN A 1 158 ? 19.439 -10.544 17.088 1.00 50.44 158 GLN A N 1
ATOM 1240 C CA . GLN A 1 158 ? 18.817 -10.507 18.419 1.00 50.44 158 GLN A CA 1
ATOM 1241 C C . GLN A 1 158 ? 17.332 -10.872 18.380 1.00 50.44 158 GLN A C 1
ATOM 1243 O O . GLN A 1 158 ? 16.497 -10.157 17.835 1.00 50.44 158 GLN A O 1
ATOM 1248 N N . GLN A 1 159 ? 17.034 -12.017 18.995 1.00 45.62 159 GLN A N 1
ATOM 1249 C CA . GLN A 1 159 ? 15.699 -12.436 19.398 1.00 45.62 159 GLN A CA 1
ATOM 1250 C C . GLN A 1 159 ? 15.200 -11.512 20.511 1.00 45.62 159 GLN A C 1
ATOM 1252 O O . GLN A 1 159 ? 15.836 -11.444 21.560 1.00 45.62 159 GLN A O 1
ATOM 1257 N N . GLN A 1 160 ? 14.051 -10.867 20.315 1.00 47.19 160 GLN A N 1
ATOM 1258 C CA . GLN A 1 160 ? 13.033 -10.683 21.354 1.00 47.19 160 GLN A CA 1
ATOM 1259 C C . GLN A 1 160 ? 11.790 -10.018 20.764 1.00 47.19 160 GLN A C 1
ATOM 1261 O O . GLN A 1 160 ? 11.863 -8.994 20.092 1.00 47.19 160 GLN A O 1
ATOM 1266 N N . SER A 1 161 ? 10.632 -10.594 21.072 1.00 48.94 161 SER A N 1
ATOM 1267 C CA . SER A 1 161 ? 9.318 -9.967 20.959 1.00 48.94 161 SER A CA 1
ATOM 1268 C C . SER A 1 161 ? 9.246 -8.778 21.921 1.00 48.94 161 SER A C 1
ATOM 1270 O O . SER A 1 161 ? 8.782 -8.904 23.054 1.00 48.94 161 SER A O 1
ATOM 1272 N N . GLN A 1 162 ? 9.787 -7.638 21.495 1.00 56.06 162 GLN A N 1
ATOM 1273 C CA . GLN A 1 162 ? 9.760 -6.394 22.251 1.00 56.06 162 GLN A CA 1
ATOM 1274 C C . GLN A 1 162 ? 8.499 -5.615 21.869 1.00 56.06 162 GLN A C 1
ATOM 1276 O O . GLN A 1 162 ? 8.253 -5.335 20.699 1.00 56.06 162 GLN A O 1
ATOM 1281 N N . GLN A 1 163 ? 7.670 -5.284 22.857 1.00 63.09 163 GLN A N 1
ATOM 1282 C CA . GLN A 1 163 ? 6.513 -4.421 22.644 1.00 63.09 163 GLN A CA 1
ATOM 1283 C C . GLN A 1 163 ? 7.005 -2.978 22.479 1.00 63.09 163 GLN A C 1
ATOM 1285 O O . GLN A 1 163 ? 7.627 -2.416 23.381 1.00 63.09 163 GLN A O 1
ATOM 1290 N N . TYR A 1 164 ? 6.763 -2.387 21.311 1.00 71.12 164 TYR A N 1
ATOM 1291 C CA . TYR A 1 164 ? 7.205 -1.029 21.000 1.00 71.12 164 TYR A CA 1
ATOM 1292 C C . TYR A 1 164 ? 6.181 0.014 21.453 1.00 71.12 164 TYR A C 1
ATOM 1294 O O . TYR A 1 164 ? 4.970 -0.200 21.373 1.00 71.12 164 TYR A O 1
ATOM 1302 N N . THR A 1 165 ? 6.665 1.168 21.916 1.00 75.25 165 THR A N 1
ATOM 1303 C CA . THR A 1 165 ? 5.792 2.276 22.326 1.00 75.25 165 THR A CA 1
ATOM 1304 C C . THR A 1 165 ? 5.108 2.914 21.115 1.00 75.25 165 THR A C 1
ATOM 1306 O O . THR A 1 165 ? 5.672 2.946 20.018 1.00 75.25 165 THR A O 1
ATOM 1309 N N . HIS A 1 166 ? 3.925 3.505 21.325 1.00 73.94 166 HIS A N 1
ATOM 1310 C CA . HIS A 1 166 ? 3.215 4.253 20.282 1.00 73.94 166 HIS A CA 1
ATOM 1311 C C . HIS A 1 166 ? 4.096 5.313 19.610 1.00 73.94 166 HIS A C 1
ATOM 1313 O O . HIS A 1 166 ? 4.135 5.424 18.387 1.00 73.94 166 HIS A O 1
ATOM 1319 N N . HIS A 1 167 ? 4.846 6.066 20.417 1.00 80.44 167 HIS A N 1
ATOM 1320 C CA . HIS A 1 167 ? 5.755 7.098 19.929 1.00 80.44 167 HIS A CA 1
ATOM 1321 C C . HIS A 1 167 ? 6.843 6.527 19.010 1.00 80.44 167 HIS A C 1
ATOM 1323 O O . HIS A 1 167 ? 7.124 7.102 17.963 1.00 80.44 167 HIS A O 1
ATOM 1329 N N . TYR A 1 168 ? 7.443 5.389 19.372 1.00 83.88 168 TYR A N 1
ATOM 1330 C CA . TYR A 1 168 ? 8.490 4.771 18.559 1.00 83.88 168 TYR A CA 1
ATOM 1331 C C . TYR A 1 168 ? 7.968 4.342 17.188 1.00 83.88 168 TYR A C 1
ATOM 1333 O O . TYR A 1 168 ? 8.590 4.619 16.169 1.00 83.88 168 TYR A O 1
ATOM 1341 N N . LEU A 1 169 ? 6.800 3.709 17.158 1.00 81.31 169 LEU A N 1
ATOM 1342 C CA . LEU A 1 169 ? 6.195 3.256 15.916 1.00 81.31 169 LEU A CA 1
ATOM 1343 C C . LEU A 1 169 ? 5.680 4.425 15.052 1.00 81.31 169 LEU A C 1
ATOM 1345 O O . LEU A 1 169 ? 5.819 4.375 13.830 1.00 81.31 169 LEU A O 1
ATOM 1349 N N . SER A 1 170 ? 5.139 5.495 15.649 1.00 85.81 170 SER A N 1
ATOM 1350 C CA . SER A 1 170 ? 4.838 6.726 14.897 1.00 85.81 170 SER A CA 1
ATOM 1351 C C . SER A 1 170 ? 6.107 7.277 14.254 1.00 85.81 170 SER A C 1
ATOM 1353 O O . SER A 1 170 ? 6.126 7.507 13.053 1.00 85.81 170 SER A O 1
ATOM 1355 N N . ASN A 1 171 ? 7.199 7.360 15.019 1.00 90.06 171 ASN A N 1
ATOM 1356 C CA . ASN A 1 171 ? 8.489 7.832 14.521 1.00 90.06 171 ASN A CA 1
ATOM 1357 C C . ASN A 1 171 ? 9.036 6.965 13.369 1.00 90.06 171 ASN A C 1
ATOM 1359 O O . ASN A 1 171 ? 9.592 7.498 12.413 1.00 90.06 171 ASN A O 1
ATOM 1363 N N . VAL A 1 172 ? 8.850 5.638 13.417 1.00 92.44 172 VAL A N 1
ATOM 1364 C CA . VAL A 1 172 ? 9.175 4.746 12.287 1.00 92.44 172 VAL A CA 1
ATOM 1365 C C . VAL A 1 172 ? 8.389 5.157 11.043 1.00 92.44 172 VAL A C 1
ATOM 1367 O O . VAL A 1 172 ? 8.983 5.356 9.986 1.00 92.44 172 VAL A O 1
ATOM 1370 N N . LEU A 1 173 ? 7.068 5.316 11.150 1.00 94.19 173 LEU A N 1
ATOM 1371 C CA . LEU A 1 173 ? 6.243 5.672 9.997 1.00 94.19 173 LEU A CA 1
ATOM 1372 C C . LEU A 1 173 ? 6.596 7.057 9.449 1.00 94.19 173 LEU A C 1
ATOM 1374 O O . LEU A 1 173 ? 6.800 7.187 8.248 1.00 94.19 173 LEU A O 1
ATOM 1378 N N . ASP A 1 174 ? 6.716 8.054 10.325 1.00 93.75 174 ASP A N 1
ATOM 1379 C CA . ASP A 1 174 ? 7.054 9.436 9.968 1.00 93.75 174 ASP A CA 1
ATOM 1380 C C . ASP A 1 174 ? 8.456 9.536 9.343 1.00 93.75 174 ASP A C 1
ATOM 1382 O O . ASP A 1 174 ? 8.717 10.411 8.523 1.00 93.75 174 ASP A O 1
ATOM 1386 N N . THR A 1 175 ? 9.354 8.605 9.682 1.00 95.44 175 THR A N 1
ATOM 1387 C CA . THR A 1 175 ? 10.672 8.499 9.053 1.00 95.44 175 THR A CA 1
ATOM 1388 C C . THR A 1 175 ? 10.579 8.004 7.607 1.00 95.44 175 THR A C 1
ATOM 1390 O O . THR A 1 175 ? 11.256 8.551 6.739 1.00 95.44 175 THR A O 1
ATOM 1393 N N . TYR A 1 176 ? 9.804 6.951 7.328 1.00 97.06 176 TYR A N 1
ATOM 1394 C CA . TYR A 1 176 ? 9.790 6.303 6.004 1.00 97.06 176 TYR A CA 1
ATOM 1395 C C . TYR A 1 176 ? 8.710 6.828 5.052 1.00 97.06 176 TYR A C 1
ATOM 1397 O O . TYR A 1 176 ? 8.795 6.599 3.843 1.00 97.06 176 TYR A O 1
ATOM 1405 N N . ALA A 1 177 ? 7.681 7.497 5.571 1.00 96.81 177 ALA A N 1
ATOM 1406 C CA . ALA A 1 177 ? 6.606 8.054 4.767 1.00 96.81 177 ALA A CA 1
ATOM 1407 C C . ALA A 1 177 ? 6.905 9.510 4.387 1.00 96.81 177 ALA A C 1
ATOM 1409 O O . ALA A 1 177 ? 7.106 10.355 5.253 1.00 96.81 177 ALA A O 1
ATOM 1410 N N . ASN A 1 178 ? 6.864 9.833 3.093 1.00 93.75 178 ASN A N 1
ATOM 1411 C CA . ASN A 1 178 ? 6.985 11.219 2.613 1.00 93.75 178 ASN A CA 1
ATOM 1412 C C . ASN A 1 178 ? 5.619 11.906 2.423 1.00 93.75 178 ASN A C 1
ATOM 1414 O O . ASN A 1 178 ? 5.554 13.130 2.300 1.00 93.75 178 ASN A O 1
ATOM 1418 N N . LYS A 1 179 ? 4.524 11.136 2.394 1.00 95.81 179 LYS A N 1
ATOM 1419 C CA . LYS A 1 179 ? 3.146 11.642 2.389 1.00 95.81 179 LYS A CA 1
ATOM 1420 C C . LYS A 1 179 ? 2.289 10.806 3.331 1.00 95.81 179 LYS A C 1
ATOM 1422 O O . LYS A 1 179 ? 2.321 9.578 3.280 1.00 95.81 179 LYS A O 1
ATOM 1427 N N . ASN A 1 180 ? 1.481 11.490 4.132 1.00 96.44 180 ASN A N 1
ATOM 1428 C CA . ASN A 1 180 ? 0.471 10.911 5.013 1.00 96.44 180 ASN A CA 1
ATOM 1429 C C . ASN A 1 180 ? -0.768 11.811 4.953 1.00 96.44 180 ASN A C 1
ATOM 1431 O O . ASN A 1 180 ? -0.796 12.885 5.552 1.00 96.44 180 ASN A O 1
ATOM 1435 N N . ILE A 1 181 ? -1.752 11.419 4.147 1.00 96.50 181 ILE A N 1
ATOM 1436 C CA . ILE A 1 181 ? -2.921 12.239 3.816 1.00 96.50 181 ILE A CA 1
ATOM 1437 C C . ILE A 1 181 ? -4.179 11.463 4.198 1.00 96.50 181 ILE A C 1
ATOM 1439 O O . ILE A 1 181 ? -4.285 10.279 3.899 1.00 96.50 181 ILE A O 1
ATOM 1443 N N . LYS A 1 182 ? -5.154 12.138 4.809 1.00 96.38 182 LYS A N 1
ATOM 1444 C CA . LYS A 1 182 ? -6.514 11.627 5.015 1.00 96.38 182 LYS A CA 1
ATOM 1445 C C . LYS A 1 182 ? -7.498 12.669 4.502 1.00 96.38 182 LYS A C 1
ATOM 1447 O O . LYS A 1 182 ? -7.486 13.807 4.964 1.00 96.38 182 LYS A O 1
ATOM 1452 N N . ILE A 1 183 ? -8.343 12.269 3.565 1.00 95.00 183 ILE A N 1
ATOM 1453 C CA . ILE A 1 183 ? -9.494 13.030 3.089 1.00 95.00 183 ILE A CA 1
ATOM 1454 C C . ILE A 1 183 ? -10.738 12.333 3.628 1.00 95.00 183 ILE A C 1
ATOM 1456 O O . ILE A 1 183 ? -10.877 11.121 3.496 1.00 95.00 183 ILE A O 1
ATOM 1460 N N . SER A 1 184 ? -11.616 13.091 4.280 1.00 92.81 184 SER A N 1
ATOM 1461 C CA . SER A 1 184 ? -12.816 12.558 4.922 1.00 92.81 184 SER A CA 1
ATOM 1462 C C . SER A 1 184 ? -13.988 13.491 4.657 1.00 92.81 184 SER A C 1
ATOM 1464 O O . SER A 1 184 ? -14.146 14.515 5.318 1.00 92.81 184 SER A O 1
ATOM 1466 N N . SER A 1 185 ? -14.802 13.135 3.672 1.00 91.31 185 SER A N 1
ATOM 1467 C CA . SER A 1 185 ? -16.062 13.794 3.339 1.00 91.31 185 SER A CA 1
ATOM 1468 C C . SER A 1 185 ? -17.086 12.752 2.895 1.00 91.31 185 SER A C 1
ATOM 1470 O O . SER A 1 185 ? -16.716 11.637 2.537 1.00 91.31 185 SER A O 1
ATOM 1472 N N . GLU A 1 186 ? -18.366 13.120 2.861 1.00 87.19 186 GLU A N 1
ATOM 1473 C CA . GLU A 1 186 ? -19.446 12.204 2.460 1.00 87.19 186 GLU A CA 1
ATOM 1474 C C . GLU A 1 186 ? -19.260 11.617 1.050 1.00 87.19 186 GLU A C 1
ATOM 1476 O O . GLU A 1 186 ? -19.674 10.495 0.783 1.00 87.19 186 GLU A O 1
ATOM 1481 N N . GLN A 1 187 ? -18.641 12.374 0.138 1.00 88.25 187 GLN A N 1
ATOM 1482 C CA . GLN A 1 187 ? -18.476 11.980 -1.267 1.00 88.25 187 GLN A CA 1
ATOM 1483 C C . GLN A 1 187 ? -17.052 11.526 -1.613 1.00 88.25 187 GLN A C 1
ATOM 1485 O O . GLN A 1 187 ? -16.848 10.944 -2.674 1.00 88.25 187 GLN A O 1
ATOM 1490 N N . ASP A 1 188 ? -16.071 11.825 -0.762 1.00 92.12 188 ASP A N 1
ATOM 1491 C CA . ASP A 1 188 ? -14.654 11.517 -0.966 1.00 92.12 188 ASP A CA 1
ATOM 1492 C C . ASP A 1 188 ? -14.026 11.176 0.389 1.00 92.12 188 ASP A C 1
ATOM 1494 O O . ASP A 1 188 ? -13.786 12.067 1.210 1.00 92.12 188 ASP A O 1
ATOM 1498 N N . SER A 1 189 ? -13.812 9.885 0.633 1.00 95.12 189 SER A N 1
ATOM 1499 C CA . SER A 1 189 ? -13.218 9.341 1.854 1.00 95.12 189 SER A CA 1
ATOM 1500 C C . SER A 1 189 ? -12.110 8.360 1.481 1.00 95.12 189 SER A C 1
ATOM 1502 O O . SER A 1 189 ? -12.355 7.251 0.991 1.00 95.12 189 SER A O 1
ATOM 1504 N N . TRP A 1 190 ? -10.866 8.790 1.666 1.00 96.94 190 TRP A N 1
ATOM 1505 C CA . TRP A 1 190 ? -9.682 7.987 1.388 1.00 96.94 190 TRP A CA 1
ATOM 1506 C C . TRP A 1 190 ? -8.476 8.491 2.178 1.00 96.94 190 TRP A C 1
ATOM 1508 O O . TRP A 1 190 ? -8.392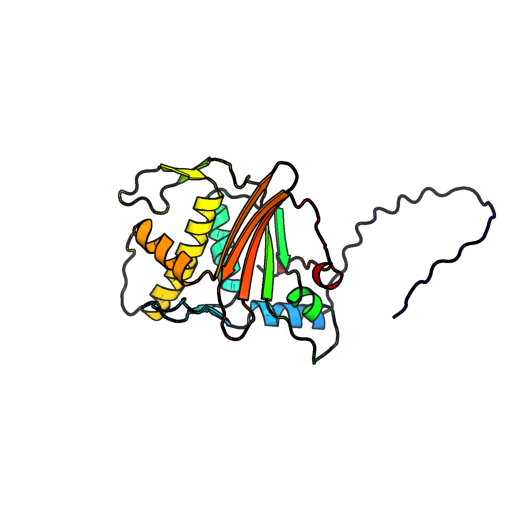 9.657 2.561 1.00 96.94 190 TRP A O 1
ATOM 1518 N N . ALA A 1 191 ? -7.504 7.614 2.390 1.00 98.00 191 ALA A N 1
ATOM 1519 C CA . ALA A 1 191 ? -6.223 7.955 2.987 1.00 98.00 191 ALA A CA 1
ATOM 1520 C C . ALA A 1 191 ? -5.069 7.424 2.135 1.00 98.00 191 ALA A C 1
ATOM 1522 O O . ALA A 1 191 ? -5.230 6.457 1.393 1.00 98.00 191 ALA A O 1
ATOM 1523 N N . LEU A 1 192 ? -3.911 8.071 2.217 1.00 97.88 192 LEU A N 1
ATOM 1524 C CA . LEU A 1 192 ? -2.712 7.741 1.456 1.00 97.88 192 LEU A CA 1
ATOM 1525 C C . LEU A 1 192 ? -1.490 7.774 2.367 1.00 97.88 192 LEU A C 1
ATOM 1527 O O . LEU A 1 192 ? -1.239 8.778 3.036 1.00 97.88 192 LEU A O 1
ATOM 1531 N N . LEU A 1 193 ? -0.707 6.700 2.315 1.00 97.88 193 LEU A N 1
ATOM 1532 C CA . LEU A 1 193 ? 0.670 6.651 2.795 1.00 97.88 193 LEU A CA 1
ATOM 1533 C C . LEU A 1 193 ? 1.591 6.401 1.607 1.00 97.88 193 LEU A C 1
ATOM 1535 O O . LEU A 1 193 ? 1.430 5.401 0.914 1.00 97.88 193 LEU A O 1
ATOM 1539 N N . SER A 1 194 ? 2.555 7.286 1.385 1.00 98.06 194 SER A N 1
ATOM 1540 C CA . SER A 1 194 ? 3.584 7.110 0.359 1.00 98.06 194 SER A CA 1
ATOM 1541 C C . SER A 1 194 ? 4.910 6.813 1.046 1.00 98.06 194 SER A C 1
ATOM 1543 O O . SER A 1 194 ? 5.413 7.635 1.813 1.00 98.06 194 SER A O 1
ATOM 1545 N N . LEU A 1 195 ? 5.423 5.599 0.838 1.00 98.06 195 LEU A N 1
ATOM 1546 C CA . LEU A 1 195 ? 6.705 5.144 1.366 1.00 98.06 195 LEU A CA 1
ATOM 1547 C C . LEU A 1 195 ? 7.811 5.526 0.388 1.00 98.06 195 LEU A C 1
ATOM 1549 O O . LEU A 1 195 ? 7.743 5.214 -0.805 1.00 98.06 195 LEU A O 1
ATOM 1553 N N . GLN A 1 196 ? 8.822 6.217 0.901 1.00 95.44 196 GLN A N 1
ATOM 1554 C CA . GLN A 1 196 ? 9.764 6.951 0.074 1.00 95.44 196 GLN A CA 1
ATOM 1555 C C . GLN A 1 196 ? 10.829 6.057 -0.556 1.00 95.44 196 GLN A C 1
ATOM 1557 O O . GLN A 1 196 ? 11.517 5.317 0.135 1.00 95.44 196 GLN A O 1
ATOM 1562 N N . ASN A 1 197 ? 11.052 6.231 -1.855 1.00 95.00 197 ASN A N 1
ATOM 1563 C CA . ASN A 1 197 ? 12.208 5.714 -2.574 1.00 95.00 197 ASN A CA 1
ATOM 1564 C C . ASN A 1 197 ? 12.849 6.851 -3.390 1.00 95.00 197 ASN A C 1
ATOM 1566 O O . ASN A 1 197 ? 12.250 7.396 -4.319 1.00 95.00 197 ASN A O 1
ATOM 1570 N N . TYR A 1 198 ? 14.088 7.227 -3.052 1.00 90.38 198 TYR A N 1
ATOM 1571 C CA . TYR A 1 198 ? 14.778 8.349 -3.706 1.00 90.38 198 TYR A CA 1
ATOM 1572 C C . TYR A 1 198 ? 15.145 8.091 -5.173 1.00 90.38 198 TYR A C 1
ATOM 1574 O O . TYR A 1 198 ? 15.394 9.044 -5.909 1.00 90.38 198 TYR A O 1
ATOM 1582 N N . ALA A 1 199 ? 15.142 6.833 -5.621 1.00 88.38 199 ALA A N 1
ATOM 1583 C CA . ALA A 1 199 ? 15.360 6.472 -7.020 1.00 88.38 199 ALA A CA 1
ATOM 1584 C C . ALA A 1 199 ? 14.066 6.508 -7.866 1.00 88.38 199 ALA A C 1
ATOM 1586 O O . ALA A 1 199 ? 14.084 6.112 -9.031 1.00 88.38 199 ALA A O 1
ATOM 1587 N N . GLY A 1 200 ? 12.945 6.974 -7.299 1.00 89.62 200 GLY A N 1
ATOM 1588 C CA . GLY A 1 200 ? 11.603 6.763 -7.847 1.00 89.62 200 GLY A CA 1
ATOM 1589 C C . GLY A 1 200 ? 11.036 5.422 -7.387 1.00 89.62 200 GLY A C 1
ATOM 1590 O O . GLY A 1 200 ? 11.619 4.766 -6.548 1.00 89.62 200 GLY A O 1
ATOM 1591 N N . GLN A 1 201 ? 9.906 4.990 -7.926 1.00 93.19 201 GLN A N 1
ATOM 1592 C CA . GLN A 1 201 ? 9.146 3.817 -7.478 1.00 93.19 201 GLN A CA 1
ATOM 1593 C C . GLN A 1 201 ? 8.747 3.899 -5.996 1.00 93.19 201 GLN A C 1
ATOM 1595 O O . GLN A 1 201 ? 8.960 2.943 -5.247 1.00 93.19 201 GLN A O 1
ATOM 1600 N N . ASN A 1 202 ? 8.185 5.035 -5.560 1.00 96.94 202 ASN A N 1
ATOM 1601 C CA . ASN A 1 202 ? 7.598 5.107 -4.218 1.00 96.94 202 ASN A CA 1
ATOM 1602 C C . ASN A 1 202 ? 6.476 4.067 -4.109 1.00 96.94 202 ASN A C 1
ATOM 1604 O O . ASN A 1 202 ? 5.736 3.851 -5.071 1.00 96.94 202 ASN A O 1
ATOM 1608 N N . LEU A 1 203 ? 6.341 3.429 -2.948 1.00 98.19 203 LEU A N 1
ATOM 1609 C CA . LEU A 1 203 ? 5.229 2.518 -2.694 1.00 98.19 203 LEU A CA 1
ATOM 1610 C C . LEU A 1 203 ? 4.084 3.310 -2.064 1.00 98.19 203 LEU A C 1
ATOM 1612 O O . LEU A 1 203 ? 4.157 3.692 -0.895 1.00 98.19 203 LEU A O 1
ATOM 1616 N N . GLU A 1 204 ? 3.036 3.565 -2.843 1.00 98.19 204 GLU A N 1
ATOM 1617 C CA . GLU A 1 204 ? 1.885 4.358 -2.422 1.00 98.19 204 GLU A CA 1
ATOM 1618 C C . GLU A 1 204 ? 0.725 3.435 -2.032 1.00 98.19 204 GLU A C 1
ATOM 1620 O O . GLU A 1 204 ? 0.150 2.735 -2.861 1.00 98.19 204 GLU A O 1
ATOM 1625 N N . LEU A 1 205 ? 0.373 3.422 -0.746 1.00 98.62 205 LEU A N 1
ATOM 1626 C CA . LEU A 1 205 ? -0.760 2.679 -0.203 1.00 98.62 205 LEU A CA 1
ATOM 1627 C C . LEU A 1 205 ? -1.949 3.620 -0.028 1.00 98.62 205 LEU A C 1
ATOM 1629 O O . LEU A 1 205 ? -1.990 4.422 0.911 1.00 98.62 205 LEU A O 1
ATOM 1633 N N . LYS A 1 206 ? -2.931 3.512 -0.923 1.00 97.75 206 LYS A N 1
ATOM 1634 C CA . LYS A 1 206 ? -4.153 4.312 -0.892 1.00 97.75 206 LYS A CA 1
ATOM 1635 C C . LYS A 1 206 ? -5.329 3.478 -0.392 1.00 97.75 206 LYS A C 1
ATOM 1637 O O . LYS A 1 206 ? -5.812 2.587 -1.085 1.00 97.75 206 LYS A O 1
ATOM 1642 N N . PHE A 1 207 ? -5.816 3.803 0.797 1.00 98.12 207 PHE A N 1
ATOM 1643 C CA . PHE A 1 207 ? -6.965 3.170 1.433 1.00 98.12 207 PHE A CA 1
ATOM 1644 C C . PHE A 1 207 ? -8.231 3.921 1.041 1.00 98.12 207 PHE A C 1
ATOM 1646 O O . PHE A 1 207 ? -8.388 5.095 1.375 1.00 98.12 207 PHE A O 1
ATOM 1653 N N . VAL A 1 208 ? -9.112 3.264 0.296 1.00 96.50 208 VAL A N 1
ATOM 1654 C CA . VAL A 1 208 ? -10.271 3.883 -0.345 1.00 96.50 208 VAL A CA 1
ATOM 1655 C C . VAL A 1 208 ? -11.554 3.358 0.277 1.00 96.50 208 VAL A C 1
ATOM 1657 O O . VAL A 1 208 ? -11.878 2.185 0.116 1.00 96.50 208 VAL A O 1
ATOM 1660 N N . GLU A 1 209 ? -12.309 4.242 0.919 1.00 94.06 209 GLU A N 1
ATOM 1661 C CA . GLU A 1 209 ? -13.698 3.983 1.293 1.00 94.06 209 GLU A CA 1
ATOM 1662 C C . GLU A 1 209 ? -14.608 4.417 0.133 1.00 94.06 209 GLU A C 1
ATOM 1664 O O . GLU A 1 209 ? -15.259 3.586 -0.507 1.00 94.06 209 GLU A O 1
ATOM 1669 N N . HIS A 1 210 ? -14.555 5.701 -0.238 1.00 88.69 210 HIS A N 1
ATOM 1670 C CA . HIS A 1 210 ? -15.295 6.280 -1.361 1.00 88.69 210 HIS A CA 1
ATOM 1671 C C . HIS A 1 210 ? -14.414 7.271 -2.134 1.00 88.69 210 HIS A C 1
ATOM 1673 O O . HIS A 1 210 ? -13.737 8.097 -1.532 1.00 88.69 210 HIS A O 1
ATOM 1679 N N . LEU A 1 211 ? -14.432 7.220 -3.470 1.00 85.56 211 LEU A N 1
ATOM 1680 C CA . LEU A 1 211 ? -13.766 8.213 -4.323 1.00 85.56 211 LEU A CA 1
ATOM 1681 C C . LEU A 1 211 ? -14.810 9.022 -5.085 1.00 85.56 211 LEU A C 1
ATOM 1683 O O . LEU A 1 211 ? -15.568 8.450 -5.871 1.00 85.56 211 LEU A O 1
ATOM 1687 N N . LYS A 1 212 ? -14.782 10.350 -4.939 1.00 80.62 212 LYS A N 1
ATOM 1688 C CA . LYS A 1 212 ? -15.676 11.251 -5.690 1.00 80.62 212 LYS A CA 1
ATOM 1689 C C . LYS A 1 212 ? -15.441 11.163 -7.196 1.00 80.62 212 LYS A C 1
ATOM 1691 O O . LYS A 1 212 ? -16.365 11.310 -7.994 1.00 80.62 212 LYS A O 1
ATOM 1696 N N . ARG A 1 213 ? -14.185 10.954 -7.594 1.00 72.31 213 ARG A N 1
ATOM 1697 C CA . ARG A 1 213 ? -13.767 10.684 -8.972 1.00 72.31 213 ARG A CA 1
ATOM 1698 C C . ARG A 1 213 ? -12.721 9.586 -8.945 1.00 72.31 213 ARG A C 1
ATOM 1700 O O . ARG A 1 213 ? -11.723 9.706 -8.243 1.00 72.31 213 ARG A O 1
ATOM 1707 N N . GLN A 1 214 ? -12.947 8.529 -9.715 1.00 61.50 214 GLN A N 1
ATOM 1708 C CA . GLN A 1 214 ? -11.986 7.431 -9.807 1.00 61.50 214 GLN A CA 1
ATOM 1709 C C . GLN A 1 214 ? -10.782 7.810 -10.675 1.00 61.50 214 GLN A C 1
ATOM 1711 O O . GLN A 1 214 ? -9.678 7.362 -10.391 1.00 61.50 214 GLN A O 1
ATOM 1716 N N . TRP A 1 215 ? -10.976 8.687 -11.668 1.00 62.97 215 TRP A N 1
ATOM 1717 C CA . TRP A 1 215 ? -9.963 9.032 -12.664 1.00 62.97 215 TRP A CA 1
ATOM 1718 C C . TRP A 1 215 ? -9.989 10.528 -12.975 1.00 62.97 215 TRP A C 1
ATOM 1720 O O . TRP A 1 215 ? -11.064 11.120 -13.110 1.00 62.97 215 TRP A O 1
ATOM 1730 N N . GLN A 1 216 ? -8.808 11.130 -13.118 1.00 56.81 216 GLN A N 1
ATOM 1731 C CA . GLN A 1 216 ? -8.653 12.508 -13.594 1.00 56.81 216 GLN A CA 1
ATOM 1732 C C . GLN A 1 216 ? -7.942 12.566 -14.954 1.00 56.81 216 GLN A C 1
ATOM 1734 O O . GLN A 1 216 ? -8.237 13.454 -15.753 1.00 56.81 216 GLN A O 1
ATOM 1739 N N . PHE A 1 217 ? -7.075 11.589 -15.243 1.00 58.25 217 PHE A N 1
ATOM 1740 C CA . PHE A 1 217 ? -6.311 11.479 -16.485 1.00 58.25 217 PHE A CA 1
ATOM 1741 C C . PHE A 1 217 ? -6.339 10.044 -17.036 1.00 58.25 217 PHE A C 1
ATOM 1743 O O . PHE A 1 217 ? -6.601 9.084 -16.310 1.00 58.25 217 PHE A O 1
ATOM 1750 N N . SER A 1 218 ? -6.051 9.881 -18.332 1.00 61.91 218 SER A N 1
ATOM 1751 C CA . SER A 1 218 ? -6.049 8.569 -19.002 1.00 61.91 218 SER A CA 1
ATOM 1752 C C . SER A 1 218 ? -5.020 7.596 -18.417 1.00 61.91 218 SER A C 1
ATOM 1754 O O . SER A 1 218 ? -5.292 6.402 -18.336 1.00 61.91 218 SER A O 1
ATOM 1756 N N . VAL A 1 219 ? -3.872 8.107 -17.963 1.00 56.44 219 VAL A N 1
ATOM 1757 C CA . VAL A 1 219 ? -2.797 7.320 -17.327 1.00 56.44 219 VAL A CA 1
ATOM 1758 C C . VAL A 1 219 ? -3.215 6.695 -15.999 1.00 56.44 219 VAL A C 1
ATOM 1760 O O . VAL A 1 219 ? -2.674 5.664 -15.612 1.00 56.44 219 VAL A O 1
ATOM 1763 N N . ASP A 1 220 ? -4.218 7.280 -15.344 1.00 62.44 220 ASP A N 1
ATOM 1764 C CA . ASP A 1 220 ? -4.761 6.751 -14.104 1.00 62.44 220 ASP A CA 1
ATOM 1765 C C . ASP A 1 220 ? -5.927 5.815 -14.360 1.00 62.44 220 ASP A C 1
ATOM 1767 O O . ASP A 1 220 ? -6.405 5.259 -13.401 1.00 62.44 220 ASP A O 1
ATOM 1771 N N . SER A 1 221 ? -6.413 5.628 -15.593 1.00 72.75 221 SER A N 1
ATOM 1772 C CA . SER A 1 221 ? -7.707 4.971 -15.867 1.00 72.75 221 SER A CA 1
ATOM 1773 C C . SER A 1 221 ? -7.691 3.437 -15.791 1.00 72.75 221 SER A C 1
ATOM 1775 O O . SER A 1 221 ? -8.711 2.796 -16.057 1.00 72.75 221 SER A O 1
ATOM 1777 N N . PHE A 1 222 ? -6.548 2.829 -15.461 1.00 85.00 222 PHE A N 1
ATOM 1778 C CA . PHE A 1 222 ? -6.377 1.379 -15.455 1.00 85.00 222 PHE A CA 1
ATOM 1779 C C . PHE A 1 222 ? -6.124 0.852 -14.051 1.00 85.00 222 PHE A C 1
ATOM 1781 O O . PHE A 1 222 ? -5.080 1.097 -13.461 1.00 85.00 222 PHE A O 1
ATOM 1788 N N . GLN A 1 223 ? -7.046 0.027 -13.563 1.00 91.06 223 GLN A N 1
ATOM 1789 C CA . GLN A 1 223 ? -6.865 -0.730 -12.333 1.00 91.06 223 GLN A CA 1
ATOM 1790 C C . GLN A 1 223 ? -6.790 -2.224 -12.625 1.00 91.06 223 GLN A C 1
ATOM 1792 O O . GLN A 1 223 ? -7.707 -2.797 -13.219 1.00 91.06 223 GLN A O 1
ATOM 1797 N N . ILE A 1 224 ? -5.742 -2.874 -12.133 1.00 96.00 224 ILE A N 1
ATOM 1798 C CA . ILE A 1 224 ? -5.547 -4.318 -12.278 1.00 96.00 224 ILE A CA 1
ATOM 1799 C C . ILE A 1 224 ? -5.776 -4.982 -10.918 1.00 96.00 224 ILE A C 1
ATOM 1801 O O . ILE A 1 224 ? -5.188 -4.562 -9.924 1.00 96.00 224 ILE A O 1
ATOM 1805 N N . ASN A 1 225 ? -6.634 -6.008 -10.866 1.00 96.88 225 ASN A N 1
ATOM 1806 C CA . ASN A 1 225 ? -6.898 -6.756 -9.632 1.00 96.88 225 ASN A CA 1
ATOM 1807 C C . ASN A 1 225 ? -5.644 -7.522 -9.184 1.00 96.88 225 ASN A C 1
ATOM 1809 O O . ASN A 1 225 ? -5.094 -8.298 -9.966 1.00 96.88 225 ASN A O 1
ATOM 1813 N N . LEU A 1 226 ? -5.231 -7.329 -7.930 1.00 98.12 226 LEU A N 1
ATOM 1814 C CA . LEU A 1 226 ? -4.066 -7.995 -7.347 1.00 98.12 226 LEU A CA 1
ATOM 1815 C C . LEU A 1 226 ? -4.414 -9.243 -6.534 1.00 98.12 226 LEU A C 1
ATOM 1817 O O . LEU A 1 226 ? -3.510 -10.022 -6.250 1.00 98.12 226 LEU A O 1
ATOM 1821 N N . GLU A 1 227 ? -5.687 -9.466 -6.189 1.00 95.94 227 GLU A N 1
ATOM 1822 C CA . GLU A 1 227 ? -6.111 -10.614 -5.369 1.00 95.94 227 GLU A CA 1
ATOM 1823 C C . GLU A 1 227 ? -5.568 -11.972 -5.850 1.00 95.94 227 GLU A C 1
ATOM 1825 O O . GLU A 1 227 ? -5.117 -12.739 -5.009 1.00 95.94 227 GLU A O 1
ATOM 1830 N N . PRO A 1 228 ? -5.510 -12.299 -7.161 1.00 95.75 228 PRO A N 1
ATOM 1831 C CA . PRO A 1 228 ? -4.986 -13.598 -7.599 1.00 95.75 228 PRO A CA 1
ATOM 1832 C C . PRO A 1 228 ? -3.483 -13.802 -7.345 1.00 95.75 228 PRO A C 1
ATOM 1834 O O . PRO A 1 228 ? -2.971 -14.903 -7.543 1.00 95.75 228 PRO A O 1
ATOM 1837 N N . LEU A 1 229 ? -2.753 -12.740 -6.990 1.00 95.12 229 LEU A N 1
ATOM 1838 C CA . LEU A 1 229 ? -1.306 -12.749 -6.781 1.00 95.12 229 LEU A CA 1
ATOM 1839 C C . LEU A 1 229 ? -0.904 -12.554 -5.313 1.00 95.12 229 LEU A C 1
ATOM 1841 O O . LEU A 1 229 ? 0.292 -12.675 -5.014 1.00 95.12 229 LEU A O 1
ATOM 1845 N N . LEU A 1 230 ? -1.855 -12.261 -4.421 1.00 92.88 230 LEU A N 1
ATOM 1846 C CA . LEU A 1 230 ? -1.622 -11.957 -3.008 1.00 92.88 230 LEU A CA 1
ATOM 1847 C C . LEU A 1 230 ? -2.138 -13.074 -2.106 1.00 92.88 230 LEU A C 1
ATOM 1849 O O . LEU A 1 230 ? -3.241 -13.595 -2.339 1.00 92.88 230 LEU A O 1
#

Organism: NCBI:txid392032

Secondary structure (DSSP, 8-state):
-------------------------PPPPPHHHHHHHHHHHHS-EEEPPPSS--SPPEEE-HHHHHHHHHHHHHHTT--EEEEEEEHHHHHHHH---TT---SEEEEEEEESS-TT-EEEE-TT-TTS--EEEEHHHHHHHHHHHHHHHHHHHHH-S----PPPPHHHHHHHHHHHEEEEEEEE-SS-EEEEEEE--TTS-EEEEEEEEE-S-S-SSGGG---EE-GGG-

Foldseek 3Di:
DDDDDDDDDDDDDDDDDDDPPPPPDDDDADPQLVVLVCCLQQAWAWQAFDPPDPFHTFGDRNNVLVVQLVVVCVVQVFAWDFKWWFFQSLVSSVDPDPPRDDQAGAIETETQQAQQDKDWDLQQPPVSDTDIDGNVLVSLSSSLVSLVVRSCVVVPVDDDPDRDHNVVSVSSQNGQWPDWDFDDDPAFGKIWTWGDHPVGHTYIYIYGHHHNDQDDDPSGPDIDTCVVVD

Radius of gyration: 21.21 Å; chains: 1; bounding box: 59×28×69 Å

Sequence (230 aa):
MHVSNSSSTSTNNITTTNNNINNNTKVYLTCEQTDKLRHILDRSIPICPSPPSSFPTLNITPRNFLRQVLCKLKEYSIDLTSIRINGGAASYVLVNDSNFVYRDIDILIHIKTPLSSEQKTKLFSSNNEPYLCDVWTIIKCIVSSCLLEHITDVKANQQQSQQYTHHYLSNVLDTYANKNIKISSEQDSWALLSLQNYAGQNLELKFVEHLKRQWQFSVDSFQINLEPLL

pLDDT: mean 83.75, std 20.81, range [26.11, 98.62]